Protein AF-Q9RC14-F1 (afdb_monomer_lite)

Structure (mmCIF, N/CA/C/O backbone):
data_AF-Q9RC14-F1
#
_entry.id   AF-Q9RC14-F1
#
loop_
_atom_site.group_PDB
_atom_site.id
_atom_site.type_symbol
_atom_site.label_atom_id
_atom_site.label_alt_id
_atom_site.label_comp_id
_atom_site.label_asym_id
_atom_site.label_entity_id
_atom_site.label_seq_id
_atom_site.pdbx_PDB_ins_code
_atom_site.Cartn_x
_atom_site.Cartn_y
_atom_site.Cartn_z
_atom_site.occupancy
_atom_site.B_iso_or_equiv
_atom_site.auth_seq_id
_atom_site.auth_comp_id
_atom_site.auth_asym_id
_atom_site.auth_atom_id
_atom_site.pdbx_PDB_model_num
ATOM 1 N N . MET A 1 1 ? 14.767 23.593 3.167 1.00 26.36 1 MET A N 1
ATOM 2 C CA . MET A 1 1 ? 13.773 22.529 2.909 1.00 26.36 1 MET A CA 1
ATOM 3 C C . MET A 1 1 ? 13.815 21.607 4.117 1.00 26.36 1 MET A C 1
ATOM 5 O O . MET A 1 1 ? 14.887 21.089 4.397 1.00 26.36 1 MET A O 1
ATOM 9 N N . ALA A 1 2 ? 12.746 21.530 4.911 1.00 20.72 2 ALA A N 1
ATOM 10 C CA . ALA A 1 2 ? 12.729 20.702 6.120 1.00 20.72 2 ALA A CA 1
ATOM 11 C C . ALA A 1 2 ? 12.434 19.242 5.740 1.00 20.72 2 ALA A C 1
ATOM 13 O O . ALA A 1 2 ? 11.637 19.006 4.836 1.00 20.72 2 ALA A O 1
ATOM 14 N N . PHE A 1 3 ? 13.079 18.287 6.404 1.00 26.42 3 PHE A N 1
ATOM 15 C CA . PHE A 1 3 ? 12.861 16.849 6.240 1.00 26.42 3 PHE A CA 1
ATOM 16 C C . PHE A 1 3 ? 12.445 16.286 7.599 1.00 26.42 3 PHE A C 1
ATOM 18 O O . PHE A 1 3 ? 13.042 16.657 8.608 1.00 26.42 3 PHE A O 1
ATOM 25 N N . TYR A 1 4 ? 11.433 15.417 7.636 1.00 26.09 4 TYR A N 1
ATOM 26 C CA . TYR A 1 4 ? 11.035 14.732 8.867 1.00 26.09 4 TYR A CA 1
ATOM 27 C C . TYR A 1 4 ? 11.586 13.309 8.903 1.00 26.09 4 TYR A C 1
ATOM 29 O O . TYR A 1 4 ? 11.581 12.602 7.897 1.00 26.09 4 TYR A O 1
ATOM 37 N N . THR A 1 5 ? 12.027 12.887 10.085 1.00 27.42 5 THR A N 1
ATOM 38 C CA . THR A 1 5 ? 12.463 11.527 10.399 1.00 27.42 5 THR A CA 1
ATOM 39 C C . THR A 1 5 ? 11.396 10.849 11.259 1.00 27.42 5 THR A C 1
ATOM 41 O O . THR A 1 5 ? 11.127 11.256 12.386 1.00 27.42 5 THR A O 1
ATOM 44 N N . ALA A 1 6 ? 10.758 9.799 10.739 1.00 25.95 6 ALA A N 1
ATOM 45 C CA . ALA A 1 6 ? 9.884 8.938 11.534 1.00 25.95 6 ALA A CA 1
ATOM 46 C C . ALA A 1 6 ? 10.684 7.718 12.015 1.00 25.95 6 ALA A C 1
ATOM 48 O O . ALA A 1 6 ? 11.084 6.873 11.217 1.00 25.95 6 ALA A O 1
ATOM 49 N N . ASN A 1 7 ? 10.930 7.627 13.324 1.00 27.67 7 ASN A N 1
ATOM 50 C CA . ASN A 1 7 ? 11.651 6.510 13.934 1.00 27.67 7 ASN A CA 1
ATOM 51 C C . ASN A 1 7 ? 10.687 5.402 14.379 1.00 27.67 7 ASN A C 1
ATOM 53 O O . ASN A 1 7 ? 10.088 5.470 15.452 1.00 27.67 7 ASN A O 1
ATOM 57 N N . LYS A 1 8 ? 10.592 4.340 13.576 1.00 29.25 8 LYS A N 1
ATOM 58 C CA . LYS A 1 8 ? 10.422 2.950 14.034 1.00 29.25 8 LYS A CA 1
ATOM 59 C C . LYS A 1 8 ? 10.636 2.020 12.840 1.00 29.25 8 LYS A C 1
ATOM 61 O O . LYS A 1 8 ? 10.027 2.250 11.811 1.00 29.25 8 LYS A O 1
ATOM 66 N N . SER A 1 9 ? 11.455 0.980 13.038 1.00 30.22 9 SER A N 1
ATOM 67 C CA . SER A 1 9 ? 11.835 -0.095 12.091 1.00 30.22 9 SER A CA 1
ATOM 68 C C . SER A 1 9 ? 13.006 0.138 11.121 1.00 30.22 9 SER A C 1
ATOM 70 O O . SER A 1 9 ? 13.108 -0.586 10.137 1.00 30.22 9 SER A O 1
ATOM 72 N N . GLY A 1 10 ? 13.932 1.059 11.412 1.00 30.05 10 GLY A N 1
ATOM 73 C CA . GLY A 1 10 ? 15.245 1.077 10.740 1.00 30.05 10 GLY A CA 1
ATOM 74 C C . GLY A 1 10 ? 15.221 1.414 9.245 1.00 30.05 10 GLY A C 1
ATOM 75 O O . GLY A 1 10 ? 16.136 1.022 8.532 1.00 30.05 10 GLY A O 1
ATOM 76 N N . VAL A 1 11 ? 14.185 2.116 8.781 1.00 28.83 11 VAL A N 1
ATOM 77 C CA . VAL A 1 11 ? 14.115 2.801 7.482 1.00 28.83 11 VAL A CA 1
ATOM 78 C C . VAL A 1 11 ? 13.431 4.141 7.755 1.00 28.83 11 VAL A C 1
ATOM 80 O O . VAL A 1 11 ? 12.312 4.138 8.270 1.00 28.83 11 VAL A O 1
ATOM 83 N N . GLN A 1 12 ? 14.082 5.276 7.469 1.00 35.31 12 GLN A N 1
ATOM 84 C CA . GLN A 1 12 ? 13.431 6.592 7.540 1.00 35.31 12 GLN A CA 1
ATOM 85 C C . GLN A 1 12 ? 12.983 7.020 6.128 1.00 35.31 12 GLN A C 1
ATOM 87 O O . GLN A 1 12 ? 13.518 6.623 5.090 1.00 35.31 12 GLN A O 1
ATOM 92 N N . TYR A 1 13 ? 11.920 7.811 6.076 1.00 35.44 13 TYR A N 1
ATOM 93 C CA . TYR A 1 13 ? 11.353 8.322 4.834 1.00 35.44 13 TYR A CA 1
ATOM 94 C C . TYR A 1 13 ? 11.538 9.839 4.835 1.00 35.44 13 TYR A C 1
ATOM 96 O O . TYR A 1 13 ? 10.838 10.524 5.574 1.00 35.44 13 TYR A O 1
ATOM 104 N N . ALA A 1 14 ? 12.459 10.376 4.029 1.00 32.84 14 ALA A N 1
ATOM 105 C CA . ALA A 1 14 ? 12.644 11.821 3.887 1.00 32.84 14 ALA A CA 1
ATOM 106 C C . ALA A 1 14 ? 11.858 12.322 2.663 1.00 32.84 14 ALA A C 1
ATOM 108 O O . ALA A 1 14 ? 12.370 12.494 1.559 1.00 32.84 14 ALA A O 1
ATOM 109 N N . ILE A 1 15 ? 10.559 12.530 2.859 1.00 37.12 15 ILE A N 1
ATOM 110 C CA . ILE A 1 15 ? 9.648 13.000 1.809 1.00 37.12 15 ILE A CA 1
ATOM 111 C C . ILE A 1 15 ? 9.626 14.540 1.840 1.00 37.12 15 ILE A C 1
ATOM 113 O O . ILE A 1 15 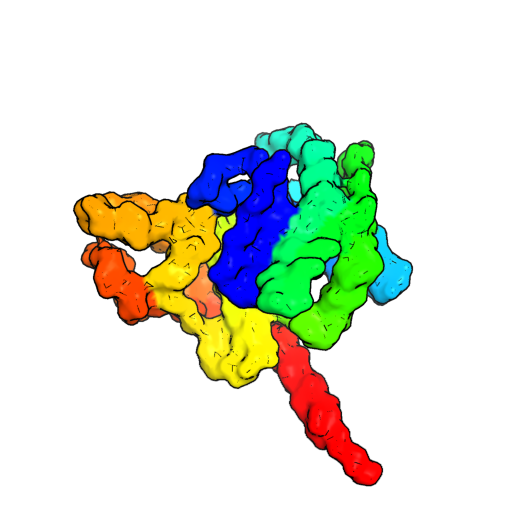? 9.511 15.108 2.928 1.00 37.12 15 ILE A O 1
ATOM 117 N N . PRO A 1 16 ? 9.748 15.240 0.694 1.00 31.23 16 PRO A N 1
ATOM 118 C CA . PRO A 1 16 ? 9.716 16.701 0.657 1.00 31.23 16 PRO A CA 1
ATOM 119 C C . PRO A 1 16 ? 8.411 17.260 1.250 1.00 31.23 16 PRO A C 1
ATOM 121 O O . PRO A 1 16 ? 7.313 16.838 0.886 1.00 31.23 16 PRO A O 1
ATOM 124 N N . VAL A 1 17 ? 8.566 18.209 2.179 1.00 29.48 17 VAL A N 1
ATOM 125 C CA . VAL A 1 17 ? 7.501 18.833 2.977 1.00 29.48 17 VAL A CA 1
ATOM 126 C C . VAL A 1 17 ? 6.695 19.820 2.130 1.00 29.48 17 VAL A C 1
ATOM 128 O O . VAL A 1 17 ? 7.081 20.971 1.959 1.00 29.48 17 VAL A O 1
ATOM 131 N N . GLU A 1 18 ? 5.543 19.366 1.648 1.00 29.42 18 GLU A N 1
ATOM 132 C CA . GLU A 1 18 ? 4.361 20.210 1.424 1.00 29.42 18 GLU A CA 1
ATOM 133 C C . GLU A 1 18 ? 3.172 19.608 2.190 1.00 29.42 18 GLU A C 1
ATOM 135 O O . GLU A 1 18 ? 2.153 19.225 1.625 1.00 29.42 18 GLU A O 1
ATOM 140 N N . ALA A 1 19 ? 3.331 19.436 3.500 1.00 31.86 19 ALA A N 1
ATOM 141 C CA . ALA A 1 19 ? 2.247 19.153 4.436 1.00 31.86 19 ALA A CA 1
ATOM 142 C C . ALA A 1 19 ? 2.743 19.483 5.848 1.00 31.86 19 ALA A C 1
ATOM 144 O O . ALA A 1 19 ? 3.923 19.312 6.140 1.00 31.86 19 ALA A O 1
ATOM 145 N N . GLU A 1 20 ? 1.852 20.009 6.680 1.00 25.25 20 GLU A N 1
ATOM 146 C CA . GLU A 1 20 ? 2.099 20.504 8.037 1.00 25.25 20 GLU A CA 1
ATOM 147 C C . GLU A 1 20 ? 3.062 19.636 8.885 1.00 25.25 20 GLU A C 1
ATOM 149 O O . GLU A 1 20 ? 3.039 18.407 8.771 1.00 25.25 20 GLU A O 1
ATOM 154 N N . PRO A 1 21 ? 3.847 20.255 9.796 1.00 26.14 21 PRO A N 1
ATOM 155 C CA . PRO A 1 21 ? 4.915 19.604 10.563 1.00 26.14 21 PRO A CA 1
ATOM 156 C C . PRO A 1 21 ? 4.519 18.354 11.370 1.00 26.14 21 PRO A C 1
ATOM 158 O O . PRO A 1 21 ? 5.404 17.598 11.749 1.00 26.14 21 PRO A O 1
ATOM 161 N N . ASP A 1 22 ? 3.227 18.100 11.596 1.00 26.70 22 ASP A N 1
ATOM 162 C CA . ASP A 1 22 ? 2.746 16.993 12.435 1.00 26.70 22 ASP A CA 1
ATOM 163 C C . ASP A 1 22 ? 1.953 15.919 11.671 1.00 26.70 22 ASP A C 1
ATOM 165 O O . ASP A 1 22 ? 1.379 15.011 12.279 1.00 26.70 22 ASP A O 1
ATOM 169 N N . LYS A 1 23 ? 1.890 15.986 10.333 1.00 31.58 23 LYS A N 1
ATOM 170 C CA . LYS A 1 23 ? 1.200 14.977 9.515 1.00 31.58 23 LYS A CA 1
ATOM 171 C C . LYS A 1 23 ? 1.964 14.704 8.226 1.00 31.58 23 LYS A C 1
ATOM 173 O O . LYS A 1 23 ? 1.771 15.380 7.219 1.00 31.58 23 LYS A O 1
ATOM 178 N N . MET A 1 24 ? 2.761 13.634 8.223 1.00 34.12 24 MET A N 1
ATOM 179 C CA . MET A 1 24 ? 3.202 12.980 6.986 1.00 34.12 24 MET A CA 1
ATOM 180 C C . MET A 1 24 ? 1.975 12.445 6.232 1.00 34.12 24 MET A C 1
ATOM 182 O O . MET A 1 24 ? 1.618 11.274 6.341 1.00 34.12 24 MET A O 1
ATOM 186 N N . VAL A 1 25 ? 1.310 13.288 5.446 1.00 37.34 25 VAL A N 1
ATOM 187 C CA . VAL A 1 25 ? 0.364 12.822 4.435 1.00 37.34 25 VAL A CA 1
ATOM 188 C C . VAL A 1 25 ? 1.190 12.481 3.204 1.00 37.34 25 VAL A C 1
ATOM 190 O O . VAL A 1 25 ? 1.436 13.326 2.347 1.00 37.34 25 VAL A O 1
ATOM 193 N N . ILE A 1 26 ? 1.641 11.228 3.104 1.00 51.00 26 ILE A N 1
ATOM 194 C CA . ILE A 1 26 ? 2.050 10.702 1.801 1.00 51.00 26 ILE A CA 1
ATOM 195 C C . ILE A 1 26 ? 0.840 10.897 0.884 1.00 51.00 26 ILE A C 1
ATOM 197 O O . ILE A 1 26 ? -0.277 10.502 1.226 1.00 51.00 26 ILE A O 1
ATOM 201 N N . ASN A 1 27 ? 1.020 11.561 -0.257 1.00 71.00 27 ASN A N 1
ATOM 202 C CA . ASN A 1 27 ? -0.048 11.623 -1.243 1.00 71.00 27 ASN A CA 1
ATOM 2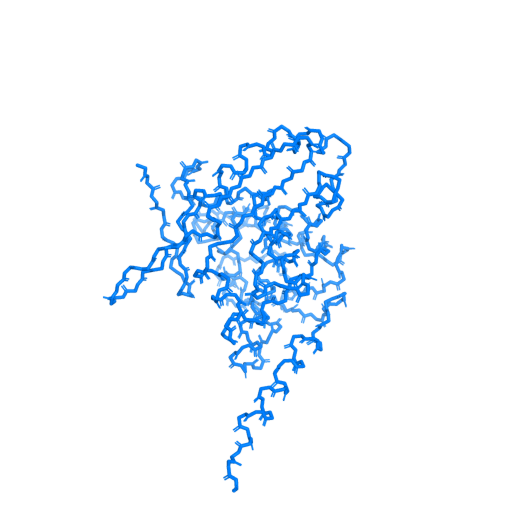03 C C . ASN A 1 27 ? -0.379 10.174 -1.634 1.00 71.00 27 ASN A C 1
ATOM 205 O O . ASN A 1 27 ? 0.484 9.455 -2.134 1.00 71.00 27 ASN A O 1
ATOM 209 N N . GLU A 1 28 ? -1.611 9.730 -1.388 1.00 78.62 28 GLU A N 1
ATOM 210 C CA . GLU A 1 28 ? -2.053 8.361 -1.683 1.00 78.62 28 GLU A CA 1
ATOM 211 C C . GLU A 1 28 ? -1.711 7.967 -3.129 1.00 78.62 28 GLU A C 1
ATOM 213 O O . GLU A 1 28 ? -1.229 6.866 -3.385 1.00 78.62 28 GLU A O 1
ATOM 218 N N . THR A 1 29 ? -1.857 8.908 -4.069 1.00 82.62 29 THR A N 1
ATOM 219 C CA . THR A 1 29 ? -1.511 8.701 -5.481 1.00 82.62 29 THR A CA 1
ATOM 220 C C . THR A 1 29 ? -0.012 8.474 -5.669 1.00 82.62 29 THR A C 1
ATOM 222 O O . THR A 1 29 ? 0.374 7.606 -6.446 1.00 82.62 29 THR A O 1
ATOM 225 N N . PHE A 1 30 ? 0.838 9.207 -4.943 1.00 84.56 30 PHE A N 1
ATOM 226 C CA . PHE A 1 30 ? 2.284 8.983 -4.967 1.00 84.56 30 PHE A CA 1
ATOM 227 C C . PHE A 1 30 ? 2.630 7.576 -4.496 1.00 84.56 30 PHE A C 1
ATOM 229 O O . PHE A 1 30 ? 3.301 6.843 -5.219 1.00 84.56 30 PHE A O 1
ATOM 236 N N . SER A 1 31 ? 2.109 7.181 -3.331 1.00 82.62 31 SER A N 1
ATOM 237 C CA . SER A 1 31 ? 2.364 5.855 -2.768 1.00 82.62 31 SER A CA 1
ATOM 238 C C . SER A 1 31 ? 1.907 4.755 -3.724 1.00 82.62 31 SER A C 1
ATOM 240 O O . SER A 1 31 ? 2.668 3.838 -4.018 1.00 82.62 31 SER A O 1
ATOM 242 N N . LYS A 1 32 ? 0.692 4.858 -4.268 1.00 86.81 32 LYS A N 1
ATOM 243 C CA . LYS A 1 32 ? 0.138 3.849 -5.177 1.00 86.81 32 LYS A CA 1
ATOM 244 C C . LYS A 1 32 ? 0.934 3.711 -6.467 1.00 86.81 32 LYS A C 1
ATOM 246 O O . LYS A 1 32 ? 1.224 2.596 -6.891 1.00 86.81 32 LYS A O 1
ATOM 251 N N . VAL A 1 33 ? 1.311 4.830 -7.087 1.00 88.69 33 VAL A N 1
ATOM 252 C CA . VAL A 1 33 ? 2.118 4.807 -8.314 1.00 88.69 33 VAL A CA 1
ATOM 253 C C . VAL A 1 33 ? 3.518 4.263 -8.030 1.00 88.69 33 VAL A C 1
ATOM 255 O O . VAL A 1 33 ? 4.027 3.487 -8.831 1.00 88.69 33 VAL A O 1
ATOM 258 N N . GLN A 1 34 ? 4.117 4.591 -6.881 1.00 87.62 34 GLN A N 1
ATOM 259 C CA . GLN A 1 34 ? 5.393 4.013 -6.458 1.00 87.62 34 GLN A CA 1
ATOM 260 C C . GLN A 1 34 ? 5.313 2.483 -6.325 1.00 87.62 34 GLN A C 1
ATOM 262 O O . GLN A 1 34 ? 6.144 1.785 -6.903 1.00 87.62 34 GLN A O 1
ATOM 267 N N . HIS A 1 35 ? 4.305 1.955 -5.622 1.00 85.88 35 HIS A N 1
ATOM 268 C CA . HIS A 1 35 ? 4.112 0.506 -5.481 1.00 85.88 35 HIS A CA 1
ATOM 269 C C . HIS A 1 35 ? 3.865 -0.168 -6.833 1.00 85.88 35 HIS A C 1
ATOM 271 O O . HIS A 1 35 ? 4.451 -1.211 -7.115 1.00 85.88 35 HIS A O 1
ATOM 277 N N . LEU A 1 36 ? 3.054 0.448 -7.700 1.00 88.75 36 LEU A N 1
ATOM 278 C CA . LEU A 1 36 ? 2.805 -0.065 -9.045 1.00 88.75 36 LEU A CA 1
ATOM 279 C C . LEU A 1 36 ? 4.091 -0.129 -9.878 1.00 88.75 36 LEU A C 1
ATOM 281 O O . LEU A 1 36 ? 4.323 -1.128 -10.553 1.00 88.75 36 LEU A O 1
ATOM 285 N N . LEU A 1 37 ? 4.940 0.901 -9.819 1.00 90.06 37 LEU A N 1
ATOM 286 C CA . LEU A 1 37 ? 6.230 0.922 -10.514 1.00 90.06 37 LEU A CA 1
ATOM 287 C C . LEU A 1 37 ? 7.140 -0.218 -10.037 1.00 90.06 37 LEU A C 1
ATOM 289 O O . LEU A 1 37 ? 7.666 -0.957 -10.866 1.00 90.06 37 LEU A O 1
ATOM 293 N N . ILE A 1 38 ? 7.281 -0.398 -8.721 1.00 84.56 38 ILE A N 1
ATOM 294 C CA . ILE A 1 38 ? 8.105 -1.468 -8.137 1.00 84.56 38 ILE A CA 1
ATOM 295 C C . ILE A 1 38 ? 7.566 -2.850 -8.534 1.00 84.56 38 ILE A C 1
ATOM 297 O O . ILE A 1 38 ? 8.324 -3.698 -9.000 1.00 84.56 38 ILE A O 1
ATOM 301 N N . ALA A 1 39 ? 6.255 -3.071 -8.416 1.00 82.88 39 ALA A N 1
ATOM 302 C CA . ALA A 1 39 ? 5.626 -4.330 -8.813 1.00 82.88 39 ALA A CA 1
ATOM 303 C C . ALA A 1 39 ? 5.818 -4.621 -10.311 1.00 82.88 39 ALA A C 1
ATOM 305 O O . ALA A 1 39 ? 6.135 -5.745 -10.702 1.00 82.88 39 ALA A O 1
ATOM 306 N N . SER A 1 40 ? 5.698 -3.589 -11.150 1.00 84.69 40 SER A N 1
ATOM 307 C CA . SER A 1 40 ? 5.908 -3.706 -12.595 1.00 84.69 40 SER A CA 1
ATOM 308 C C . SER A 1 40 ? 7.351 -4.067 -12.923 1.00 84.69 40 SER A C 1
ATOM 310 O O . SER A 1 40 ? 7.581 -4.895 -13.798 1.00 84.69 40 SER A O 1
ATOM 312 N N . TRP A 1 41 ? 8.324 -3.521 -12.194 1.00 86.56 41 TRP A N 1
ATOM 313 C CA . TRP A 1 41 ? 9.723 -3.917 -12.334 1.00 86.56 41 TRP A CA 1
ATOM 314 C C . TRP A 1 41 ? 9.963 -5.378 -11.946 1.00 86.56 41 TRP A C 1
ATOM 316 O O . TRP A 1 41 ? 10.592 -6.116 -12.700 1.00 86.56 41 TRP A O 1
ATOM 326 N N . TYR A 1 42 ? 9.408 -5.838 -10.819 1.00 80.75 42 TYR A N 1
ATOM 327 C CA . TYR A 1 42 ? 9.528 -7.243 -10.412 1.00 80.75 42 TYR A CA 1
ATOM 328 C C . TYR A 1 42 ? 8.960 -8.216 -11.452 1.00 80.75 42 TYR A C 1
ATOM 330 O O . TYR A 1 42 ? 9.486 -9.321 -11.595 1.00 80.75 42 TYR A O 1
ATOM 338 N N . SER A 1 43 ? 7.926 -7.805 -12.193 1.00 81.06 43 SER A N 1
ATOM 339 C CA . SER A 1 43 ? 7.317 -8.619 -13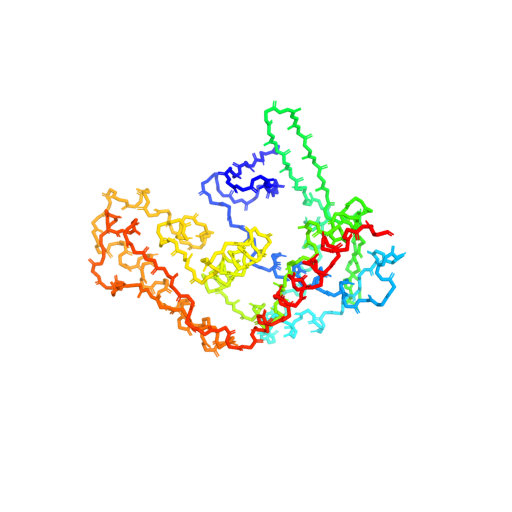.251 1.00 81.06 43 SER A CA 1
ATOM 340 C C . SER A 1 43 ? 8.170 -8.751 -14.520 1.00 81.06 43 SER A C 1
ATOM 342 O O . SER A 1 43 ? 7.898 -9.625 -15.341 1.00 81.06 43 SER A O 1
ATOM 344 N N . GLN A 1 44 ? 9.212 -7.928 -14.687 1.00 81.88 44 GLN A N 1
ATOM 345 C CA . GLN A 1 44 ? 10.089 -8.000 -15.855 1.00 81.88 44 GLN A CA 1
ATOM 346 C C . GLN A 1 44 ? 11.022 -9.224 -15.766 1.00 81.88 44 GLN A C 1
ATOM 348 O O . GLN A 1 44 ? 11.608 -9.476 -14.703 1.00 81.88 44 GLN A O 1
ATOM 353 N N . PRO A 1 45 ? 11.195 -9.987 -16.862 1.00 83.69 45 PRO A N 1
ATOM 354 C CA . PRO A 1 45 ? 12.065 -11.165 -16.882 1.00 83.69 45 PRO A CA 1
ATOM 355 C C . PRO A 1 45 ? 13.554 -10.800 -16.778 1.00 83.69 45 PRO A C 1
ATOM 357 O O . PRO A 1 45 ? 14.333 -11.543 -16.191 1.00 83.69 45 PRO A O 1
ATOM 360 N N . ASP A 1 46 ? 13.936 -9.636 -17.298 1.00 87.12 46 ASP A N 1
ATOM 361 C CA . ASP A 1 46 ? 15.299 -9.108 -17.397 1.00 87.12 46 ASP A CA 1
ATOM 362 C C . ASP A 1 46 ? 15.625 -8.067 -16.309 1.00 87.12 46 ASP A C 1
ATOM 364 O O . ASP A 1 46 ? 16.609 -7.334 -16.419 1.00 87.12 46 ASP A O 1
ATOM 368 N N . ARG A 1 47 ? 14.828 -8.000 -15.232 1.00 82.56 47 ARG A N 1
ATOM 369 C CA . ARG A 1 47 ? 14.920 -6.966 -14.177 1.00 82.56 47 ARG A CA 1
ATOM 370 C C . ARG A 1 47 ? 16.300 -6.817 -13.523 1.00 82.56 47 ARG A C 1
ATOM 372 O O . ARG A 1 47 ? 16.618 -5.754 -13.004 1.00 82.56 47 ARG A O 1
ATOM 379 N N . THR A 1 48 ? 17.127 -7.864 -13.539 1.00 83.12 48 THR A N 1
ATOM 380 C CA . THR A 1 48 ? 18.498 -7.837 -12.996 1.00 83.12 48 THR A CA 1
ATOM 381 C C . THR A 1 48 ? 19.456 -6.998 -13.841 1.00 83.12 48 THR A C 1
ATOM 383 O O . THR A 1 48 ? 20.452 -6.514 -13.321 1.00 83.12 48 THR A O 1
ATOM 386 N N . SER A 1 49 ? 19.155 -6.819 -15.127 1.00 85.81 49 SER A N 1
ATOM 387 C CA . SER A 1 49 ? 19.934 -6.022 -16.084 1.00 85.81 49 SER A CA 1
ATOM 388 C C . SER A 1 49 ? 19.169 -4.809 -16.622 1.00 85.81 49 SER A C 1
ATOM 390 O O . SER A 1 49 ? 19.761 -3.941 -17.258 1.00 85.81 49 SER A O 1
ATOM 392 N N . ASN A 1 50 ? 17.860 -4.735 -16.377 1.00 88.19 50 ASN A N 1
ATOM 393 C CA . ASN A 1 50 ? 16.987 -3.674 -16.854 1.00 88.19 50 ASN A CA 1
ATOM 394 C C . ASN A 1 50 ? 16.311 -2.953 -15.682 1.00 88.19 50 ASN A C 1
ATOM 396 O O . ASN A 1 50 ? 15.417 -3.475 -15.020 1.00 88.19 50 ASN A O 1
ATOM 400 N N . PHE A 1 51 ? 16.739 -1.717 -15.432 1.00 92.19 51 PHE A N 1
ATOM 401 C CA . PHE A 1 51 ? 16.199 -0.867 -14.364 1.00 92.19 51 PHE A CA 1
ATOM 402 C C . PHE A 1 51 ? 15.114 0.091 -14.860 1.00 92.19 51 PHE A C 1
ATOM 404 O O . PHE A 1 51 ? 14.620 0.923 -14.095 1.00 92.19 51 PHE A O 1
ATOM 411 N N . ARG A 1 52 ? 14.749 0.010 -16.145 1.00 95.00 52 ARG A N 1
ATOM 412 C CA . ARG A 1 52 ? 13.738 0.864 -16.760 1.00 95.00 52 ARG A CA 1
ATOM 413 C C . ARG A 1 52 ? 12.353 0.257 -16.572 1.00 95.00 52 ARG A C 1
ATOM 415 O O . ARG A 1 52 ? 12.074 -0.874 -16.950 1.00 95.00 52 ARG A O 1
ATOM 422 N N . ILE A 1 53 ? 11.434 1.077 -16.095 1.00 94.06 53 ILE A N 1
ATOM 423 C CA . ILE A 1 53 ? 10.024 0.743 -15.930 1.00 94.06 53 ILE A CA 1
ATOM 424 C C . ILE A 1 53 ? 9.232 1.660 -16.845 1.00 94.06 53 ILE A C 1
ATOM 426 O O . ILE A 1 53 ? 9.468 2.868 -16.867 1.00 94.06 53 ILE A O 1
ATOM 430 N N . GLN A 1 54 ? 8.289 1.104 -17.598 1.00 95.50 54 GLN A N 1
ATOM 431 C CA . GLN A 1 54 ? 7.403 1.889 -18.443 1.00 95.50 54 GLN A CA 1
ATOM 432 C C . GLN A 1 54 ? 5.958 1.484 -18.189 1.00 95.50 54 GLN A C 1
ATOM 434 O O . GLN A 1 54 ? 5.620 0.315 -18.321 1.00 95.50 54 GLN A O 1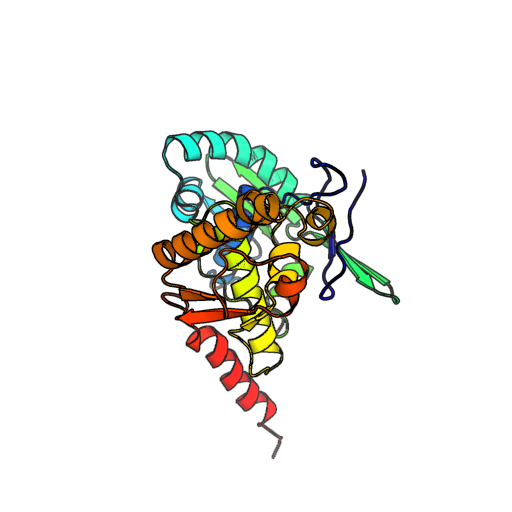
ATOM 439 N N . LEU A 1 55 ? 5.120 2.467 -17.870 1.00 95.44 55 LEU A N 1
ATOM 440 C CA . LEU A 1 55 ? 3.688 2.295 -17.669 1.00 95.44 55 LEU A CA 1
ATOM 441 C C . LEU A 1 55 ? 2.918 3.299 -18.513 1.00 95.44 55 LEU A C 1
ATOM 443 O O . LEU A 1 55 ? 3.221 4.492 -18.551 1.00 95.44 55 LEU A O 1
ATOM 447 N N . THR A 1 56 ? 1.891 2.830 -19.196 1.00 95.00 56 THR A N 1
ATOM 448 C CA . THR A 1 56 ? 0.915 3.679 -19.863 1.00 95.00 56 THR A CA 1
ATOM 449 C C . THR A 1 56 ? -0.038 4.290 -18.842 1.00 95.00 56 THR A C 1
ATOM 451 O O . THR A 1 56 ? -0.324 3.739 -17.782 1.00 95.00 56 THR A O 1
ATOM 454 N N . PHE A 1 57 ? -0.595 5.444 -19.188 1.00 92.31 57 PHE A N 1
ATOM 455 C CA . PHE A 1 57 ? -1.630 6.098 -18.400 1.00 92.31 57 PHE A CA 1
ATOM 456 C C . PHE A 1 57 ? -2.832 5.176 -18.152 1.00 92.31 57 PHE A C 1
ATOM 458 O O . PHE A 1 57 ? -3.405 5.208 -17.067 1.00 92.31 57 PHE A O 1
ATOM 465 N N . LYS A 1 58 ? -3.177 4.346 -19.147 1.00 92.50 58 LYS A N 1
ATOM 466 C CA . LYS A 1 58 ? -4.249 3.355 -19.051 1.00 92.50 58 LYS A CA 1
ATOM 467 C C . LYS A 1 58 ? -3.950 2.349 -17.938 1.00 92.50 58 LYS A C 1
ATOM 469 O O . LYS A 1 58 ? -4.738 2.274 -17.001 1.00 92.50 58 LYS A O 1
ATOM 474 N N . GLU A 1 59 ? -2.787 1.697 -17.984 1.00 93.25 59 GLU A N 1
ATOM 475 C CA . GLU A 1 59 ? -2.351 0.724 -16.968 1.00 93.25 59 GLU A CA 1
ATOM 476 C C . GLU A 1 59 ? -2.355 1.329 -15.560 1.00 93.25 59 GLU A C 1
ATOM 478 O O . GLU A 1 59 ? -2.869 0.718 -14.628 1.00 93.25 59 GLU A O 1
ATOM 483 N N . ILE A 1 60 ? -1.863 2.565 -15.409 1.00 92.31 60 ILE A N 1
ATOM 484 C CA . ILE A 1 60 ? -1.888 3.265 -14.118 1.00 92.31 60 ILE A CA 1
ATOM 485 C C . ILE A 1 60 ? -3.340 3.478 -13.663 1.00 92.31 60 ILE A C 1
ATOM 487 O O . ILE A 1 60 ? -3.705 3.112 -12.551 1.00 92.31 60 ILE A O 1
ATOM 491 N N . SER A 1 61 ? -4.193 4.058 -14.511 1.00 90.88 61 SER A N 1
ATOM 492 C CA . SER A 1 61 ? -5.577 4.368 -14.131 1.00 90.88 61 SER A CA 1
ATOM 493 C C . SER A 1 61 ? -6.408 3.125 -13.789 1.00 90.88 61 SER A C 1
ATOM 495 O O . SER A 1 61 ? -7.207 3.169 -12.852 1.00 90.88 61 SER A O 1
ATOM 497 N N . GLU A 1 62 ? -6.187 2.020 -14.504 1.00 91.25 62 GLU A N 1
ATOM 498 C CA . GLU A 1 62 ? -6.870 0.744 -14.290 1.00 91.25 62 GLU A CA 1
ATOM 499 C C . GLU A 1 62 ? -6.399 0.070 -13.000 1.00 91.25 62 GLU A C 1
ATOM 501 O O . GLU A 1 62 ? -7.232 -0.349 -12.193 1.00 91.25 62 GLU A O 1
ATOM 506 N N . ALA A 1 63 ? -5.084 0.038 -12.751 1.00 89.50 63 ALA A N 1
ATOM 507 C CA . ALA A 1 63 ? -4.522 -0.516 -11.520 1.00 89.50 63 ALA A CA 1
ATOM 508 C C . ALA A 1 63 ? -5.028 0.225 -10.272 1.00 89.50 63 ALA A C 1
ATOM 510 O O . ALA A 1 63 ? -5.358 -0.397 -9.265 1.00 89.50 63 ALA A O 1
ATOM 511 N N . LEU A 1 64 ? -5.149 1.553 -10.354 1.00 89.06 64 LEU A N 1
ATOM 512 C CA . LEU A 1 64 ? -5.639 2.389 -9.257 1.00 89.06 64 LEU A CA 1
ATOM 513 C C . LEU A 1 64 ? -7.173 2.344 -9.097 1.00 89.06 64 LEU A C 1
ATOM 515 O O . LEU A 1 64 ? -7.701 2.894 -8.129 1.00 89.06 64 LEU A O 1
ATOM 519 N N . GLY A 1 65 ? -7.906 1.720 -10.029 1.00 87.19 65 GLY A N 1
ATOM 520 C CA . GLY A 1 65 ? -9.371 1.653 -10.003 1.00 87.19 65 GLY A CA 1
ATOM 521 C C . GLY A 1 65 ? -10.045 3.023 -10.130 1.00 87.19 65 GLY A C 1
ATOM 522 O O . GLY A 1 65 ? -11.085 3.269 -9.517 1.00 87.19 65 GLY A O 1
ATOM 523 N N . TYR A 1 66 ? -9.428 3.953 -10.863 1.00 85.06 66 TYR A N 1
ATOM 524 C CA . TYR A 1 66 ? -9.922 5.325 -10.979 1.00 85.06 66 TYR A CA 1
ATOM 525 C C . TYR A 1 66 ? -11.069 5.427 -11.986 1.00 85.06 66 TYR A C 1
ATOM 527 O O . TYR A 1 66 ? -10.991 4.923 -13.104 1.00 85.06 66 TYR A O 1
ATOM 535 N N . SER A 1 67 ? -12.127 6.150 -11.611 1.00 81.38 67 SER A N 1
ATOM 536 C CA . SER A 1 67 ? -13.194 6.517 -12.546 1.00 81.38 67 SER A CA 1
ATOM 537 C C . SER A 1 67 ? -12.681 7.478 -13.630 1.00 81.38 67 SER A C 1
ATOM 539 O O . SER A 1 67 ? -11.612 8.081 -13.503 1.00 81.38 67 SER A O 1
ATOM 541 N N . ARG A 1 68 ? -13.464 7.705 -14.693 1.00 78.88 68 ARG A N 1
ATOM 542 C CA . ARG A 1 68 ? -13.087 8.617 -15.794 1.00 78.88 68 ARG A CA 1
ATOM 543 C C . ARG A 1 68 ? -12.745 10.040 -15.318 1.00 78.88 68 ARG A C 1
ATOM 545 O O . ARG A 1 68 ? -11.807 10.658 -15.832 1.00 78.88 68 ARG A O 1
ATOM 552 N N . SER A 1 69 ? -13.477 10.560 -14.331 1.00 76.94 69 SER A N 1
ATOM 553 C CA . SER A 1 69 ? -13.207 11.882 -13.749 1.00 76.94 69 SER A CA 1
ATOM 554 C C . SER A 1 69 ? -11.898 11.891 -12.952 1.00 76.94 69 SER A C 1
ATOM 556 O O . SER A 1 69 ? -11.075 12.789 -13.135 1.00 76.94 69 SER A O 1
ATOM 558 N N . GLN A 1 70 ? -11.645 10.851 -12.152 1.00 80.88 70 GLN A N 1
ATOM 559 C CA . GLN A 1 70 ? -10.399 10.691 -11.393 1.00 80.88 70 GLN A CA 1
ATOM 560 C C . GLN A 1 70 ? -9.182 10.501 -12.308 1.00 80.88 70 GLN A C 1
ATOM 562 O O . GLN A 1 70 ? -8.134 11.103 -12.079 1.00 80.88 70 GLN A O 1
ATOM 567 N N . ALA A 1 71 ? -9.324 9.738 -13.392 1.00 78.25 71 ALA A N 1
ATOM 568 C CA . ALA A 1 71 ? -8.284 9.558 -14.399 1.00 78.25 71 ALA A CA 1
ATOM 569 C C . ALA A 1 71 ? -7.901 10.907 -15.042 1.00 78.25 71 ALA A C 1
ATOM 571 O O . ALA A 1 71 ? -6.722 11.233 -15.193 1.00 78.25 71 ALA A O 1
ATOM 572 N N . THR A 1 72 ? -8.884 11.755 -15.350 1.00 76.50 72 THR A N 1
ATOM 573 C CA . THR A 1 72 ? -8.624 13.091 -15.912 1.00 76.50 72 THR A CA 1
ATOM 574 C C . THR A 1 72 ? -7.794 13.962 -14.961 1.00 76.50 72 THR A C 1
ATOM 576 O O . THR A 1 72 ? -6.863 14.640 -15.404 1.00 76.50 72 THR A O 1
ATOM 579 N N . ALA A 1 73 ? -8.077 13.907 -13.655 1.00 78.50 73 ALA A N 1
ATOM 580 C CA . ALA A 1 73 ? -7.283 14.591 -12.635 1.00 78.50 73 ALA A CA 1
ATOM 581 C C . ALA A 1 73 ? -5.863 14.007 -12.518 1.00 78.50 73 ALA A C 1
ATOM 583 O O . ALA A 1 73 ? -4.884 14.757 -12.560 1.00 78.50 73 ALA A O 1
ATOM 584 N N . LEU A 1 74 ? -5.738 12.674 -12.480 1.00 81.56 74 LEU A N 1
ATOM 585 C CA . LEU A 1 74 ? -4.455 11.965 -12.447 1.00 81.56 74 LEU A CA 1
ATOM 586 C C . LEU A 1 74 ? -3.554 12.377 -13.617 1.00 81.56 74 LEU A C 1
ATOM 588 O O . LEU A 1 74 ? -2.369 12.637 -13.429 1.00 81.56 74 LEU A O 1
ATOM 592 N N . ARG A 1 75 ? -4.111 12.512 -14.826 1.00 79.25 75 ARG A N 1
ATOM 593 C CA . ARG A 1 75 ? -3.345 12.891 -16.022 1.00 79.25 75 ARG A CA 1
ATOM 594 C C . ARG A 1 75 ? -2.608 14.221 -15.859 1.00 79.25 75 ARG A C 1
ATOM 596 O O . ARG A 1 75 ? -1.487 14.346 -16.351 1.00 79.25 75 ARG A O 1
ATOM 603 N N . LYS A 1 76 ? -3.228 15.194 -15.182 1.00 76.25 76 LYS A N 1
ATOM 604 C CA . LYS A 1 76 ? -2.618 16.499 -14.877 1.00 76.25 76 LYS A CA 1
ATOM 605 C C . LYS A 1 76 ? -1.525 16.363 -13.814 1.00 76.25 76 LYS A C 1
ATOM 607 O O . LYS A 1 76 ? -0.483 16.997 -13.929 1.00 76.25 76 LYS A O 1
ATOM 612 N N . GLN A 1 77 ? -1.742 15.495 -12.828 1.00 81.75 77 GLN A N 1
ATOM 613 C CA . GLN A 1 77 ? -0.824 15.282 -11.709 1.00 81.75 77 GLN A CA 1
ATOM 614 C C . GLN A 1 77 ? 0.414 14.456 -12.075 1.00 81.75 77 GLN A C 1
ATOM 616 O O . GLN A 1 77 ? 1.459 14.661 -11.470 1.00 81.75 77 GLN A O 1
ATOM 621 N N . LEU A 1 78 ? 0.346 13.559 -13.066 1.00 83.88 78 LEU A N 1
ATOM 622 C CA . LEU A 1 78 ? 1.449 12.638 -13.382 1.00 83.88 78 LEU A CA 1
ATOM 623 C C . LEU A 1 78 ? 2.770 13.333 -13.735 1.00 83.88 78 LEU A C 1
ATOM 625 O O . LEU A 1 78 ? 3.833 12.806 -13.411 1.00 83.88 78 LEU A O 1
ATOM 629 N N . ARG A 1 79 ? 2.732 14.524 -14.348 1.00 80.50 79 ARG A N 1
ATOM 630 C CA . ARG A 1 79 ? 3.953 15.308 -14.610 1.00 80.50 79 ARG A CA 1
ATOM 631 C C . ARG A 1 79 ? 4.625 15.741 -13.310 1.00 80.50 79 ARG A C 1
ATOM 633 O O . ARG A 1 79 ? 5.803 15.462 -13.118 1.00 80.50 79 ARG A O 1
ATOM 640 N N . THR A 1 80 ? 3.863 16.359 -12.412 1.00 83.06 80 THR A N 1
ATOM 641 C CA . THR A 1 80 ? 4.343 16.757 -11.083 1.00 83.06 80 THR A CA 1
ATOM 642 C C . THR A 1 80 ? 4.804 15.539 -10.291 1.00 83.06 80 THR A C 1
ATOM 644 O O . THR A 1 80 ? 5.889 15.545 -9.721 1.00 83.06 80 THR A O 1
ATOM 647 N N . LEU A 1 81 ? 4.029 14.454 -10.343 1.00 83.88 81 LEU A N 1
ATOM 648 C CA . LEU A 1 81 ? 4.333 13.220 -9.636 1.00 83.88 81 LEU A CA 1
ATOM 649 C C . LEU A 1 81 ? 5.651 12.590 -10.094 1.00 83.88 81 LEU A C 1
ATOM 651 O O . LEU A 1 81 ? 6.398 12.090 -9.262 1.00 83.88 81 LEU A O 1
ATOM 655 N N . THR A 1 82 ? 5.961 12.650 -11.392 1.00 86.81 82 THR A N 1
ATOM 656 C CA . THR A 1 82 ? 7.242 12.168 -11.934 1.00 86.81 82 THR A CA 1
ATOM 657 C C . THR A 1 82 ? 8.413 12.889 -11.267 1.00 86.81 82 THR A C 1
ATOM 659 O O . THR A 1 82 ? 9.361 12.247 -10.824 1.00 86.81 82 THR A O 1
ATOM 662 N N . VAL A 1 83 ? 8.324 14.217 -11.132 1.00 84.50 83 VAL A N 1
ATOM 663 C CA . VAL A 1 83 ? 9.355 15.024 -10.462 1.00 84.50 83 VAL A CA 1
ATOM 664 C C . VAL A 1 83 ? 9.477 14.629 -8.991 1.00 84.50 83 VAL A C 1
ATOM 666 O O . VAL A 1 83 ? 10.590 14.421 -8.510 1.00 84.50 83 VAL A O 1
ATOM 669 N N . THR A 1 84 ? 8.354 14.475 -8.285 1.00 83.50 84 THR A N 1
ATOM 670 C CA . THR A 1 84 ? 8.349 14.060 -6.875 1.00 83.50 84 THR A CA 1
ATOM 671 C C . THR A 1 84 ? 8.949 12.665 -6.685 1.00 83.50 84 THR A C 1
ATOM 673 O O . THR A 1 84 ? 9.735 12.475 -5.766 1.00 83.50 84 THR A O 1
ATOM 676 N N . LEU A 1 85 ? 8.632 11.698 -7.554 1.00 85.25 85 LEU A N 1
ATOM 677 C CA . LEU A 1 85 ? 9.162 10.329 -7.488 1.00 85.25 85 LEU A CA 1
ATOM 678 C C . LEU A 1 85 ? 10.683 10.286 -7.675 1.00 85.25 85 LEU A C 1
ATOM 680 O O . LEU A 1 85 ? 11.355 9.561 -6.948 1.00 85.25 85 LEU A O 1
ATOM 684 N N . VAL A 1 86 ? 11.230 11.073 -8.606 1.00 85.69 86 VAL A N 1
ATOM 685 C CA . VAL A 1 86 ? 12.687 11.149 -8.836 1.00 85.69 86 VAL A CA 1
ATOM 686 C C . VAL A 1 86 ? 13.408 11.853 -7.686 1.00 85.69 86 VAL A C 1
ATOM 688 O O . VAL A 1 86 ? 14.510 11.464 -7.313 1.00 85.69 86 VAL A O 1
ATOM 691 N N . ARG A 1 87 ? 12.797 12.894 -7.112 1.00 81.44 87 ARG A N 1
ATOM 692 C CA . ARG A 1 87 ? 13.405 13.698 -6.039 1.00 81.44 87 ARG A CA 1
ATOM 693 C C . ARG A 1 87 ? 13.190 13.136 -4.635 1.00 81.44 87 ARG A C 1
ATOM 695 O O . ARG A 1 87 ? 13.719 13.702 -3.686 1.00 81.44 87 ARG A O 1
ATOM 702 N N . CYS A 1 88 ? 12.394 12.082 -4.481 1.00 78.94 88 CYS A N 1
ATOM 703 C CA . CYS A 1 88 ? 12.142 11.482 -3.179 1.00 78.94 88 CYS A CA 1
ATOM 704 C C . CYS A 1 88 ? 13.379 10.710 -2.710 1.00 78.94 88 CYS A C 1
A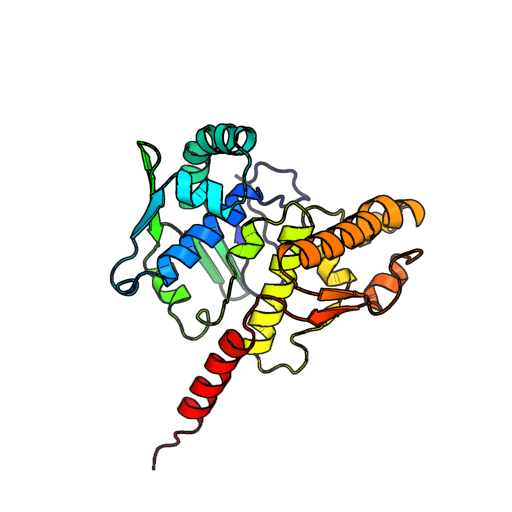TOM 706 O O . CYS A 1 88 ? 13.755 9.702 -3.317 1.00 78.94 88 CYS A O 1
ATOM 708 N N . THR A 1 89 ? 13.963 11.162 -1.603 1.00 74.19 89 THR A N 1
ATOM 709 C CA . THR A 1 89 ? 15.109 10.522 -0.960 1.00 74.19 89 THR A CA 1
ATOM 710 C C . THR A 1 89 ? 14.643 9.730 0.254 1.00 74.19 89 THR A C 1
ATOM 712 O O . THR A 1 89 ? 13.943 10.228 1.128 1.00 74.19 89 THR A O 1
ATOM 715 N N . PHE A 1 90 ? 15.029 8.468 0.331 1.00 68.44 90 PHE A N 1
ATOM 716 C CA . PHE A 1 90 ? 14.840 7.628 1.505 1.00 68.44 90 PHE A CA 1
ATOM 717 C C . PHE A 1 90 ? 16.105 7.754 2.335 1.00 68.44 90 PHE A C 1
ATOM 719 O O . PHE A 1 90 ? 17.191 7.455 1.849 1.00 68.44 90 PHE A O 1
ATOM 726 N N . VAL A 1 91 ? 15.974 8.259 3.554 1.00 66.25 91 VAL A N 1
ATOM 727 C CA . VAL A 1 91 ? 17.107 8.473 4.455 1.00 66.25 91 VAL A CA 1
ATOM 728 C C . VAL A 1 91 ? 17.008 7.428 5.545 1.00 66.25 91 VAL A C 1
ATOM 730 O O . VAL A 1 91 ? 15.940 7.198 6.070 1.00 66.25 91 VAL A O 1
ATOM 733 N N . ASN A 1 92 ? 18.082 6.762 5.908 1.00 59.53 92 ASN A N 1
ATOM 734 C CA . ASN A 1 92 ? 18.132 5.915 7.075 1.00 59.53 92 ASN A CA 1
ATOM 735 C C . ASN A 1 92 ? 19.233 6.438 7.978 1.00 59.53 92 ASN A C 1
ATOM 737 O O . ASN A 1 92 ? 20.367 6.590 7.542 1.00 59.53 92 ASN A O 1
ATOM 741 N N . SER A 1 93 ? 18.907 6.727 9.228 1.00 53.53 93 SER A N 1
ATOM 742 C CA . SER A 1 93 ? 19.881 7.199 10.200 1.00 53.53 93 SER A CA 1
ATOM 743 C C . SER A 1 93 ? 19.823 6.313 11.428 1.00 53.53 93 SER A C 1
ATOM 745 O O . SER A 1 93 ? 18.758 6.080 12.008 1.00 53.53 93 SER A O 1
ATOM 747 N N . ASN A 1 94 ? 20.991 5.816 11.809 1.00 66.75 94 ASN A N 1
ATOM 748 C CA . ASN A 1 94 ? 21.233 5.142 13.072 1.00 66.75 94 ASN A CA 1
ATOM 749 C C . ASN A 1 94 ? 22.377 5.863 13.809 1.00 66.75 94 ASN A C 1
ATOM 751 O O . ASN A 1 94 ? 22.811 6.940 13.405 1.00 66.75 94 ASN A O 1
ATOM 755 N N . LYS A 1 95 ? 22.836 5.294 14.928 1.00 72.25 95 LYS A N 1
ATOM 756 C CA . LYS A 1 95 ? 23.910 5.890 15.738 1.00 72.25 95 LYS A CA 1
ATOM 757 C C . LYS A 1 95 ? 25.256 5.948 15.001 1.00 72.25 95 LYS A C 1
ATOM 759 O O . LYS A 1 95 ? 26.095 6.759 15.374 1.00 72.25 95 LYS A O 1
ATOM 764 N N . ASP A 1 96 ? 25.426 5.122 13.971 1.00 74.31 96 ASP A N 1
ATOM 765 C CA . ASP A 1 96 ? 26.699 4.868 13.296 1.00 74.31 96 ASP A CA 1
ATOM 766 C C . ASP A 1 96 ? 26.803 5.582 11.937 1.00 74.31 96 ASP A C 1
ATOM 768 O O . ASP A 1 96 ? 27.876 5.626 11.339 1.00 74.31 96 ASP A O 1
ATOM 772 N N . GLY A 1 97 ? 25.709 6.168 11.435 1.00 61.22 97 GLY A N 1
ATOM 773 C CA . GLY A 1 97 ? 25.728 6.914 10.183 1.00 61.22 97 GLY A CA 1
ATOM 774 C C . GLY A 1 97 ? 24.361 7.315 9.635 1.00 61.22 97 GLY A C 1
ATOM 775 O O . GLY A 1 97 ? 23.299 7.006 10.186 1.00 61.22 97 GLY A O 1
ATOM 776 N N . ILE A 1 98 ? 24.419 8.033 8.513 1.00 72.62 98 ILE A N 1
ATOM 777 C CA . ILE A 1 98 ? 23.273 8.429 7.696 1.00 72.62 98 ILE A CA 1
ATOM 778 C C . ILE A 1 98 ? 23.480 7.837 6.301 1.00 72.62 98 ILE A C 1
ATOM 780 O O . ILE A 1 98 ? 24.459 8.145 5.629 1.00 72.62 98 ILE A O 1
ATOM 784 N N . ASP A 1 99 ? 22.542 7.008 5.869 1.00 68.69 99 ASP A N 1
ATOM 785 C CA . ASP A 1 99 ? 22.421 6.488 4.513 1.00 68.69 99 ASP A CA 1
ATOM 786 C C . ASP A 1 99 ? 21.274 7.217 3.810 1.00 68.69 99 ASP A C 1
ATOM 788 O O . ASP A 1 99 ? 20.212 7.407 4.392 1.00 68.69 99 ASP A O 1
ATOM 792 N N . ALA A 1 100 ? 21.461 7.666 2.574 1.00 74.25 100 ALA A N 1
ATOM 793 C CA . ALA A 1 100 ? 20.436 8.391 1.832 1.00 74.25 100 ALA A CA 1
ATOM 794 C C . ALA A 1 100 ? 20.414 7.910 0.386 1.00 74.25 100 ALA A C 1
ATOM 796 O O . ALA A 1 100 ? 21.432 7.929 -0.304 1.00 74.25 100 ALA A O 1
ATOM 797 N N . VAL A 1 101 ? 19.245 7.486 -0.087 1.00 73.31 101 VAL A N 1
ATOM 798 C CA . VAL A 1 101 ? 19.105 6.865 -1.401 1.00 73.31 101 VAL A CA 1
ATOM 799 C C . VAL A 1 101 ? 17.817 7.302 -2.083 1.00 73.31 101 VAL A C 1
ATOM 801 O O . VAL A 1 101 ? 16.740 7.291 -1.494 1.00 73.31 101 VAL A O 1
ATOM 804 N N . ASN A 1 102 ? 17.903 7.670 -3.358 1.00 81.75 102 ASN A N 1
ATOM 805 C CA . ASN A 1 102 ? 16.713 7.881 -4.179 1.00 81.75 102 ASN A CA 1
ATOM 806 C C . ASN A 1 102 ? 16.249 6.545 -4.755 1.00 81.75 102 ASN A C 1
ATOM 808 O O . ASN A 1 102 ? 17.067 5.723 -5.173 1.00 81.75 102 ASN A O 1
ATOM 812 N N . LEU A 1 103 ? 14.933 6.345 -4.841 1.00 83.69 103 LEU A N 1
ATOM 813 C CA . LEU A 1 103 ? 14.394 5.152 -5.497 1.00 83.69 103 LEU A CA 1
ATOM 814 C C . LEU A 1 103 ? 14.626 5.176 -7.008 1.00 83.69 103 LEU A C 1
ATOM 816 O O . LEU A 1 103 ? 15.029 4.170 -7.588 1.00 83.69 103 LEU A O 1
ATOM 820 N N . PHE A 1 104 ? 14.410 6.333 -7.634 1.00 90.56 104 PHE A N 1
ATOM 821 C CA . PHE A 1 104 ? 14.545 6.499 -9.075 1.00 90.56 104 PHE A CA 1
ATOM 822 C C . PHE A 1 104 ? 15.669 7.479 -9.416 1.00 90.56 104 PHE A C 1
ATOM 824 O O . PHE A 1 104 ? 15.749 8.563 -8.846 1.00 90.56 104 PHE A O 1
ATOM 831 N N . ALA A 1 105 ? 16.518 7.103 -10.372 1.00 92.12 105 ALA A N 1
ATOM 832 C CA . ALA A 1 105 ? 17.588 7.943 -10.908 1.00 92.12 105 ALA A CA 1
ATOM 833 C C . ALA A 1 105 ? 17.047 9.004 -11.877 1.00 92.12 105 ALA A C 1
ATOM 835 O O . ALA A 1 105 ? 17.556 10.120 -11.950 1.00 92.12 105 ALA A O 1
ATOM 836 N N . ALA A 1 106 ? 16.010 8.646 -12.635 1.00 93.81 106 ALA A N 1
ATOM 837 C CA . ALA A 1 106 ? 15.400 9.500 -13.640 1.00 93.81 106 ALA A CA 1
ATOM 838 C C . ALA A 1 106 ? 13.934 9.119 -13.860 1.00 93.81 106 ALA A C 1
ATOM 840 O O . ALA A 1 106 ? 13.489 8.022 -13.510 1.00 93.81 106 ALA A O 1
ATOM 841 N N . GLY A 1 107 ? 13.187 10.030 -14.480 1.00 94.62 107 GLY A N 1
ATOM 842 C CA . GLY A 1 107 ? 11.788 9.823 -14.812 1.00 94.62 107 GLY A CA 1
ATOM 843 C C . GLY A 1 107 ? 11.303 10.800 -15.874 1.00 94.62 107 GLY A C 1
ATOM 844 O O . GLY A 1 107 ? 11.732 11.953 -15.911 1.00 94.62 107 GLY A O 1
ATOM 845 N N . ASN A 1 108 ? 10.399 10.353 -16.741 1.00 94.31 108 ASN A N 1
ATOM 846 C CA . ASN A 1 108 ? 9.686 11.211 -17.678 1.00 94.31 108 ASN A CA 1
ATOM 847 C C . ASN A 1 108 ? 8.221 10.786 -17.821 1.00 94.31 108 ASN A C 1
ATOM 849 O O . ASN A 1 108 ? 7.873 9.619 -17.656 1.00 94.31 108 ASN A O 1
ATOM 853 N N . TYR A 1 109 ? 7.363 11.745 -18.167 1.00 92.50 109 TYR A N 1
ATOM 854 C CA . TYR A 1 109 ? 5.986 11.468 -18.557 1.00 92.50 109 TYR A CA 1
ATOM 855 C C . TYR A 1 109 ? 5.661 12.176 -19.871 1.00 92.50 109 TYR A C 1
ATOM 857 O O . TYR A 1 109 ? 5.504 13.399 -19.919 1.00 92.50 109 TYR A O 1
ATOM 865 N N . SER A 1 110 ? 5.558 11.402 -20.951 1.00 91.56 110 SER A N 1
ATOM 866 C CA . SER A 1 110 ? 5.327 11.912 -22.305 1.00 91.56 110 SER A CA 1
ATOM 867 C C . SER A 1 110 ? 4.332 11.041 -23.060 1.00 91.56 110 SER A C 1
ATOM 869 O O . SER A 1 110 ? 4.334 9.821 -22.926 1.00 91.56 110 SER A O 1
ATOM 871 N N . LYS A 1 111 ? 3.447 11.671 -23.845 1.00 89.62 111 LYS A N 1
ATOM 872 C CA . LYS A 1 111 ? 2.431 10.995 -24.681 1.00 89.62 111 LYS A CA 1
ATOM 873 C C . LYS A 1 111 ? 1.631 9.905 -23.938 1.00 89.62 111 LYS A C 1
ATOM 875 O O . LYS A 1 111 ? 1.302 8.869 -24.502 1.00 89.62 111 LYS A O 1
ATOM 880 N N . GLY A 1 112 ? 1.313 10.139 -22.660 1.00 89.50 112 GLY A N 1
ATOM 881 C CA . GLY A 1 112 ? 0.565 9.183 -21.838 1.00 89.50 112 GLY A CA 1
ATOM 882 C C . GLY A 1 112 ? 1.374 7.966 -21.384 1.00 89.50 112 GLY A C 1
ATOM 883 O O . GLY A 1 112 ? 0.771 6.958 -21.037 1.00 89.50 112 GLY A O 1
ATOM 884 N N . LYS A 1 113 ? 2.706 8.039 -21.394 1.00 94.00 113 LYS A N 1
ATOM 885 C CA . LYS A 1 113 ? 3.608 7.001 -20.890 1.00 94.00 113 LYS A CA 1
ATOM 886 C C . LYS A 1 113 ? 4.502 7.585 -19.804 1.00 94.00 113 LYS A C 1
ATOM 888 O O . LYS A 1 113 ? 5.147 8.607 -20.030 1.00 94.00 113 LYS A O 1
ATOM 893 N N . LEU A 1 114 ? 4.505 6.946 -18.641 1.00 95.25 114 LEU A N 1
ATOM 894 C CA . LEU A 1 114 ? 5.426 7.179 -17.538 1.00 95.25 114 LEU A CA 1
ATOM 895 C C . LEU A 1 114 ? 6.611 6.232 -17.712 1.00 95.25 114 LEU A C 1
ATOM 897 O O . LEU A 1 114 ? 6.419 5.019 -17.753 1.00 95.25 114 LEU A O 1
ATOM 901 N N . THR A 1 115 ? 7.816 6.780 -17.812 1.00 96.25 115 THR A N 1
ATOM 902 C CA . THR A 1 115 ? 9.055 5.999 -17.824 1.00 96.25 115 THR A CA 1
ATOM 903 C C . THR A 1 115 ? 9.878 6.387 -16.610 1.00 96.25 115 THR A C 1
ATOM 905 O O . THR A 1 115 ? 10.121 7.572 -16.408 1.00 96.25 115 THR A O 1
ATOM 908 N N . MET A 1 116 ? 10.305 5.410 -15.817 1.00 96.19 116 MET A N 1
ATOM 909 C CA . MET A 1 116 ? 11.121 5.606 -14.618 1.00 96.19 116 MET A CA 1
ATOM 910 C C . MET A 1 116 ? 12.338 4.691 -14.676 1.00 96.19 116 MET A C 1
ATOM 912 O O . MET A 1 116 ? 12.268 3.609 -15.254 1.00 96.19 116 MET A O 1
ATOM 916 N N . TRP A 1 117 ? 13.439 5.105 -14.062 1.00 95.31 117 TRP A N 1
ATOM 917 C CA . TRP A 1 117 ? 14.654 4.300 -13.955 1.00 95.31 117 TRP A CA 1
ATOM 918 C C . TRP A 1 117 ? 14.998 4.127 -12.488 1.00 95.31 117 TRP A C 1
ATOM 920 O O . TRP A 1 117 ? 15.208 5.128 -11.807 1.00 95.31 117 TRP A O 1
ATOM 930 N N . LEU A 1 118 ? 15.036 2.889 -11.997 1.00 90.81 118 LEU A N 1
ATOM 931 C CA . LEU A 1 118 ? 15.500 2.602 -10.639 1.00 90.81 118 LEU A CA 1
ATOM 932 C C . LEU A 1 118 ? 16.981 2.959 -10.500 1.00 90.81 118 LEU A C 1
ATOM 934 O O . LEU A 1 118 ? 17.757 2.822 -11.448 1.00 90.81 118 LEU A O 1
ATOM 938 N N . THR A 1 119 ? 17.378 3.422 -9.317 1.00 89.75 119 THR A N 1
ATOM 939 C CA . THR A 1 119 ? 18.805 3.540 -9.006 1.00 89.75 119 THR A CA 1
ATOM 940 C C . THR A 1 119 ? 19.420 2.139 -8.878 1.00 89.75 119 THR A C 1
ATOM 942 O O . THR A 1 119 ? 18.759 1.245 -8.342 1.00 89.75 119 THR A O 1
ATOM 945 N N . PRO A 1 120 ? 20.676 1.924 -9.317 1.00 87.06 120 PRO A N 1
ATOM 946 C CA . PRO A 1 120 ? 21.348 0.633 -9.157 1.00 87.06 120 PRO A CA 1
ATOM 947 C C . PRO A 1 120 ? 21.360 0.154 -7.701 1.00 87.06 120 PRO A C 1
ATOM 949 O O . PRO A 1 120 ? 20.990 -0.984 -7.434 1.00 87.06 120 PRO A O 1
ATOM 952 N N . ASN A 1 121 ? 21.651 1.055 -6.755 1.00 82.00 121 ASN A N 1
ATOM 953 C CA . ASN A 1 121 ? 21.654 0.743 -5.323 1.00 82.00 121 ASN A CA 1
ATOM 954 C C . ASN A 1 121 ? 20.288 0.242 -4.836 1.00 82.00 121 ASN A C 1
ATOM 956 O O . ASN A 1 121 ? 20.223 -0.686 -4.033 1.00 82.00 121 ASN A O 1
ATOM 960 N N . MET A 1 122 ? 19.180 0.830 -5.307 1.00 82.50 122 MET A N 1
ATOM 961 C CA . MET A 1 122 ? 17.853 0.342 -4.927 1.00 82.50 122 MET A CA 1
ATOM 962 C C . MET A 1 122 ? 17.461 -0.935 -5.650 1.00 82.50 122 MET A C 1
ATOM 964 O O . MET A 1 122 ? 16.821 -1.778 -5.032 1.00 82.50 122 MET A O 1
ATOM 968 N N . ALA A 1 123 ? 17.852 -1.113 -6.911 1.00 81.06 123 ALA A N 1
ATOM 969 C CA . ALA A 1 123 ? 17.642 -2.368 -7.623 1.00 81.06 123 ALA A CA 1
ATOM 970 C C . ALA A 1 123 ? 18.359 -3.526 -6.911 1.00 81.06 123 ALA A C 1
ATOM 972 O O . ALA A 1 123 ? 17.738 -4.548 -6.626 1.00 81.06 123 ALA A O 1
ATOM 973 N N . GLU A 1 124 ? 19.625 -3.339 -6.536 1.00 78.44 124 GLU A N 1
ATOM 974 C CA . GLU A 1 124 ? 20.389 -4.303 -5.742 1.00 78.44 124 GLU A CA 1
ATOM 975 C C . GLU A 1 124 ? 19.723 -4.555 -4.389 1.00 78.44 124 GLU A C 1
ATOM 977 O O . GLU A 1 124 ? 19.466 -5.705 -4.029 1.00 78.44 124 GLU A O 1
ATOM 982 N N . ARG A 1 125 ? 19.341 -3.487 -3.672 1.00 75.25 125 ARG A N 1
ATOM 983 C CA . ARG A 1 125 ? 18.624 -3.626 -2.402 1.00 75.25 125 ARG A CA 1
ATOM 984 C C . ARG A 1 125 ? 17.350 -4.419 -2.566 1.00 75.25 125 ARG A C 1
ATOM 986 O O . ARG A 1 125 ? 17.161 -5.290 -1.740 1.00 75.25 125 ARG A O 1
ATOM 993 N N . LEU A 1 126 ? 16.523 -4.175 -3.584 1.00 74.75 126 LEU A N 1
ATOM 994 C CA . LEU A 1 126 ? 15.262 -4.883 -3.873 1.00 74.75 126 LEU A CA 1
ATOM 995 C C . LEU A 1 126 ? 15.468 -6.334 -4.356 1.00 74.75 126 LEU A C 1
ATOM 997 O O . LEU A 1 126 ? 14.581 -7.178 -4.200 1.00 74.75 126 LEU A O 1
ATOM 1001 N N . LEU A 1 127 ? 16.622 -6.640 -4.951 1.00 68.06 127 LEU A N 1
ATOM 1002 C CA . LEU A 1 127 ? 17.014 -8.003 -5.328 1.00 68.06 127 LEU A CA 1
ATOM 1003 C C . LEU A 1 127 ? 17.640 -8.773 -4.169 1.00 68.06 127 LEU A C 1
ATOM 1005 O O . LEU A 1 127 ? 17.651 -10.004 -4.208 1.00 68.06 127 LEU A O 1
ATOM 1009 N N . SER A 1 128 ? 18.137 -8.071 -3.148 1.00 66.25 128 SER A N 1
ATOM 1010 C CA . SER A 1 128 ? 18.772 -8.703 -1.999 1.00 66.25 128 SER A CA 1
ATOM 1011 C C . SER A 1 128 ? 17.825 -9.692 -1.313 1.00 66.25 128 SER A C 1
ATOM 1013 O O . SER A 1 128 ? 16.598 -9.522 -1.255 1.00 66.25 128 SER A O 1
ATOM 1015 N N . GLU A 1 129 ? 18.392 -10.758 -0.750 1.00 56.41 129 GLU A N 1
ATOM 1016 C CA . GLU A 1 129 ? 17.602 -11.747 -0.013 1.00 56.41 129 GLU A CA 1
ATOM 1017 C C . GLU A 1 129 ? 16.867 -11.107 1.181 1.00 56.41 129 GLU A C 1
ATOM 1019 O O . GLU A 1 129 ? 15.802 -11.569 1.589 1.00 56.41 129 GLU A O 1
ATOM 1024 N N . GLU A 1 130 ? 17.360 -9.981 1.684 1.00 54.50 130 GLU A N 1
ATOM 1025 C CA . GLU A 1 130 ? 16.758 -9.244 2.786 1.00 54.50 130 GLU A CA 1
ATOM 1026 C C . GLU A 1 130 ? 15.447 -8.523 2.431 1.00 54.50 130 GLU A C 1
ATOM 1028 O O . GLU A 1 130 ? 14.544 -8.458 3.266 1.00 54.50 130 GLU A O 1
ATOM 1033 N N . SER A 1 131 ? 15.304 -8.014 1.209 1.00 55.44 131 SER A N 1
ATOM 1034 C CA . SER A 1 131 ? 14.125 -7.247 0.764 1.00 55.44 131 SER A CA 1
ATOM 1035 C C . SER A 1 131 ? 13.173 -8.043 -0.138 1.00 55.44 131 SER A C 1
ATOM 1037 O O . SER A 1 131 ? 11.986 -7.735 -0.220 1.00 55.44 131 SER A O 1
ATOM 1039 N N . SER A 1 132 ? 13.672 -9.099 -0.794 1.00 48.41 132 SER A N 1
ATOM 1040 C CA . SER A 1 132 ? 12.970 -9.892 -1.820 1.00 48.41 132 SER A CA 1
ATOM 1041 C C . SER A 1 132 ? 11.701 -10.623 -1.346 1.00 48.41 132 SER A C 1
ATOM 1043 O O . SER A 1 132 ? 11.093 -11.379 -2.114 1.00 48.41 132 SER A O 1
ATOM 1045 N N . THR A 1 133 ? 11.294 -10.443 -0.088 1.00 49.59 133 THR A N 1
ATOM 1046 C CA . THR A 1 133 ? 10.075 -11.003 0.513 1.00 49.59 133 THR A CA 1
ATOM 1047 C C . THR A 1 133 ? 8.881 -10.064 0.504 1.00 49.59 133 THR A C 1
ATOM 1049 O O . THR A 1 133 ? 7.815 -10.508 0.913 1.00 49.59 133 THR A O 1
ATOM 1052 N N . GLU A 1 134 ? 9.010 -8.810 0.064 1.00 61.19 134 GLU A N 1
ATOM 1053 C CA . GLU A 1 134 ? 7.865 -7.895 0.048 1.00 61.19 134 GLU A CA 1
ATOM 1054 C C . GLU A 1 134 ? 6.854 -8.291 -1.036 1.00 61.19 134 GLU A C 1
ATOM 1056 O O . GLU A 1 134 ? 6.970 -7.926 -2.204 1.00 61.19 134 GLU A O 1
ATOM 1061 N N . TYR A 1 135 ? 5.852 -9.080 -0.646 1.00 65.88 135 TYR A N 1
ATOM 1062 C CA . TYR A 1 135 ? 4.686 -9.338 -1.482 1.00 65.88 135 TYR A CA 1
ATOM 1063 C C . TYR A 1 135 ? 3.741 -8.138 -1.405 1.00 65.88 135 TYR A C 1
ATOM 1065 O O . TYR A 1 135 ? 3.404 -7.673 -0.310 1.00 65.88 135 TYR A O 1
ATOM 1073 N N . PHE A 1 136 ? 3.303 -7.653 -2.568 1.00 74.75 136 PHE A N 1
ATOM 1074 C CA . PHE A 1 136 ? 2.349 -6.556 -2.685 1.00 74.75 136 PHE A CA 1
ATOM 1075 C C . PHE A 1 136 ? 1.284 -6.871 -3.751 1.00 74.75 136 PHE A C 1
ATOM 1077 O O . PHE A 1 136 ? 1.552 -6.736 -4.949 1.00 74.75 136 PHE A O 1
ATOM 1084 N N . PRO A 1 137 ? 0.068 -7.280 -3.350 1.00 77.94 137 PRO A N 1
ATOM 1085 C CA . PRO A 1 137 ? -1.030 -7.493 -4.284 1.00 77.94 137 PRO A CA 1
ATOM 1086 C C . PRO A 1 137 ? -1.469 -6.176 -4.935 1.00 77.94 137 PRO A C 1
ATOM 1088 O O . PRO A 1 137 ? -1.825 -5.216 -4.252 1.00 77.94 137 PRO A O 1
ATOM 1091 N N . LEU A 1 138 ? -1.537 -6.140 -6.269 1.00 83.56 138 LEU A N 1
ATOM 1092 C CA . LEU A 1 138 ? -1.995 -4.948 -6.997 1.00 83.56 138 LEU A CA 1
ATOM 1093 C C . LEU A 1 138 ? -3.464 -4.592 -6.713 1.00 83.56 138 LEU A C 1
ATOM 1095 O O . LEU A 1 138 ? -3.848 -3.436 -6.880 1.00 83.56 138 LEU A O 1
ATOM 1099 N N . SER A 1 139 ? -4.281 -5.542 -6.239 1.00 82.31 139 SER A N 1
ATOM 1100 C CA . SER A 1 139 ? -5.665 -5.281 -5.816 1.00 82.31 139 SER A CA 1
ATOM 1101 C C . SER A 1 139 ? -5.752 -4.247 -4.686 1.00 82.31 139 SER A C 1
ATOM 1103 O O . SER A 1 139 ? -6.720 -3.487 -4.636 1.00 82.31 139 SER A O 1
ATOM 1105 N N . LEU A 1 140 ? -4.712 -4.131 -3.848 1.00 85.69 140 LEU A N 1
ATOM 1106 C CA . LEU A 1 140 ? -4.642 -3.141 -2.769 1.00 85.69 140 LEU A CA 1
ATOM 1107 C C . LEU A 1 140 ? -4.648 -1.696 -3.284 1.00 85.69 140 LEU A C 1
ATOM 1109 O O . LEU A 1 140 ? -5.095 -0.795 -2.578 1.00 85.69 140 LEU A O 1
ATOM 1113 N N . LEU A 1 141 ? -4.203 -1.453 -4.523 1.00 87.31 141 LEU A N 1
ATOM 1114 C CA . LEU A 1 141 ? -4.155 -0.110 -5.114 1.00 87.31 141 LEU A CA 1
ATOM 1115 C C . LEU A 1 141 ? -5.546 0.502 -5.340 1.00 87.31 141 LEU A C 1
ATOM 1117 O O . LEU A 1 141 ? -5.655 1.719 -5.513 1.00 87.31 141 LEU A O 1
ATOM 1121 N N . LYS A 1 142 ? -6.607 -0.314 -5.311 1.00 90.25 142 LYS A N 1
ATOM 1122 C CA . LYS A 1 142 ? -7.997 0.137 -5.463 1.00 90.25 142 LYS A CA 1
ATOM 1123 C C . LYS A 1 142 ? -8.589 0.719 -4.175 1.00 90.25 142 LYS A C 1
ATOM 1125 O O . LYS A 1 142 ? -9.512 1.528 -4.259 1.00 90.25 142 LYS A O 1
ATOM 1130 N N . LEU A 1 143 ? -8.050 0.344 -3.012 1.00 89.62 143 LEU A N 1
ATOM 1131 C CA . LEU A 1 143 ? -8.470 0.852 -1.699 1.00 89.62 143 LEU A CA 1
ATOM 1132 C C . LEU A 1 143 ? -8.184 2.341 -1.571 1.00 89.62 143 LEU A C 1
ATOM 1134 O O . LEU A 1 143 ? -7.196 2.804 -2.131 1.00 89.62 143 LEU A O 1
ATOM 1138 N N . LYS A 1 144 ? -8.974 3.096 -0.807 1.00 86.50 144 LYS A N 1
ATOM 1139 C CA . LYS A 1 144 ? -8.771 4.545 -0.636 1.00 86.50 144 LYS A CA 1
ATOM 1140 C C . LYS A 1 144 ? -8.555 4.930 0.824 1.00 86.50 144 LYS A C 1
ATOM 1142 O O . LYS A 1 144 ? -8.989 4.245 1.749 1.00 86.50 144 LYS A O 1
ATOM 1147 N N . GLY A 1 145 ? -7.867 6.051 1.037 1.00 86.50 145 GLY A N 1
ATOM 1148 C CA . GLY A 1 145 ? -7.669 6.658 2.348 1.00 86.50 145 GLY A CA 1
ATOM 1149 C C . GLY A 1 145 ? -7.185 5.666 3.405 1.00 86.50 145 GLY A C 1
ATOM 1150 O O . GLY A 1 145 ? -6.180 4.976 3.233 1.00 86.50 145 GLY A O 1
ATOM 1151 N N . THR A 1 146 ? -7.907 5.597 4.522 1.00 89.38 146 THR A N 1
ATOM 1152 C CA . THR A 1 146 ? -7.546 4.759 5.672 1.00 89.38 146 THR A CA 1
ATOM 1153 C C . THR A 1 146 ? -7.465 3.272 5.329 1.00 89.38 146 THR A C 1
ATOM 1155 O O . THR A 1 146 ? -6.595 2.596 5.872 1.00 89.38 146 THR A O 1
ATOM 1158 N N . ALA A 1 147 ? -8.302 2.763 4.418 1.00 91.12 147 ALA A N 1
ATOM 1159 C CA . ALA A 1 147 ? -8.287 1.352 4.025 1.00 91.12 147 ALA A CA 1
ATOM 1160 C C . ALA A 1 147 ? -6.982 0.978 3.313 1.00 91.12 147 ALA A C 1
ATOM 1162 O O . ALA A 1 147 ? -6.371 -0.042 3.629 1.00 91.12 147 ALA A O 1
ATOM 1163 N N . TYR A 1 148 ? -6.502 1.850 2.421 1.00 88.69 148 TYR A N 1
ATOM 1164 C CA . TYR A 1 148 ? -5.226 1.660 1.733 1.00 88.69 148 TYR A CA 1
ATOM 1165 C C . TYR A 1 148 ? -4.053 1.606 2.718 1.00 88.69 148 TYR A C 1
ATOM 1167 O O . TYR A 1 148 ? -3.272 0.657 2.706 1.00 88.69 148 TYR A O 1
ATOM 1175 N N . TYR A 1 149 ? -3.955 2.578 3.630 1.00 86.19 149 TYR A N 1
ATOM 1176 C CA . TYR A 1 149 ? -2.875 2.600 4.622 1.00 86.19 149 TYR A CA 1
ATOM 1177 C C . TYR A 1 149 ? -2.969 1.457 5.639 1.00 86.19 149 TYR A C 1
ATOM 1179 O O . TYR A 1 149 ? -1.938 0.947 6.084 1.00 86.19 149 TYR A O 1
ATOM 1187 N N . LEU A 1 150 ? -4.183 1.010 5.977 1.00 89.06 150 LEU A N 1
ATOM 1188 C CA . LEU A 1 150 ? -4.387 -0.184 6.792 1.00 89.06 150 LEU A CA 1
ATOM 1189 C C . LEU A 1 150 ? -3.857 -1.428 6.076 1.00 89.06 150 LEU A C 1
ATOM 1191 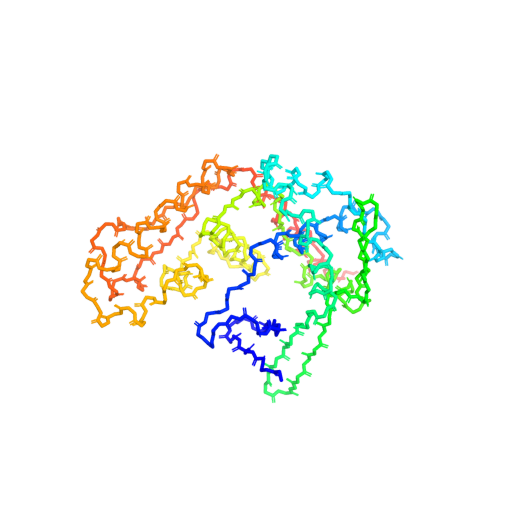O O . LEU A 1 150 ? -3.118 -2.197 6.687 1.00 89.06 150 LEU A O 1
ATOM 1195 N N . ALA A 1 151 ? -4.153 -1.586 4.784 1.00 87.50 151 ALA A N 1
ATOM 1196 C CA . ALA A 1 151 ? -3.618 -2.680 3.980 1.00 87.50 151 ALA A CA 1
ATOM 1197 C C . ALA A 1 151 ? -2.086 -2.657 3.933 1.00 87.50 151 ALA A C 1
ATOM 1199 O O . ALA A 1 151 ? -1.459 -3.685 4.176 1.00 87.50 151 ALA A O 1
ATOM 1200 N N . LEU A 1 152 ? -1.470 -1.485 3.712 1.00 84.31 152 LEU A N 1
ATOM 1201 C CA . LEU A 1 152 ? -0.009 -1.343 3.760 1.00 84.31 152 LEU A CA 1
ATOM 1202 C C . LEU A 1 152 ? 0.554 -1.821 5.099 1.00 84.31 152 LEU A C 1
ATOM 1204 O O . LEU A 1 152 ? 1.543 -2.552 5.132 1.00 84.31 152 LEU A O 1
ATOM 1208 N N . LYS A 1 153 ? -0.086 -1.445 6.211 1.00 85.00 153 LYS A N 1
ATOM 1209 C CA . LYS A 1 153 ? 0.376 -1.834 7.544 1.00 85.00 153 LYS A CA 1
ATOM 1210 C C . LYS A 1 153 ? 0.229 -3.335 7.797 1.00 85.00 153 LYS A C 1
ATOM 1212 O O . LYS A 1 153 ? 1.140 -3.934 8.371 1.00 85.00 153 LYS A O 1
ATOM 1217 N N . VAL A 1 154 ? -0.882 -3.928 7.364 1.00 85.44 154 VAL A N 1
ATOM 1218 C CA . VAL A 1 154 ? -1.138 -5.373 7.443 1.00 85.44 154 VAL A CA 1
ATOM 1219 C C . VAL A 1 154 ? -0.097 -6.145 6.630 1.00 85.44 154 VAL A C 1
ATOM 1221 O O . VAL A 1 154 ? 0.570 -7.021 7.179 1.00 85.44 154 VAL A O 1
ATOM 1224 N N . MET A 1 155 ? 0.127 -5.761 5.370 1.00 79.88 155 MET A N 1
ATOM 1225 C CA . MET A 1 155 ? 1.122 -6.397 4.502 1.00 79.88 155 MET A CA 1
ATOM 1226 C C . MET A 1 155 ? 2.541 -6.244 5.039 1.00 79.88 155 MET A C 1
ATOM 1228 O O . MET A 1 155 ? 3.306 -7.203 5.053 1.00 79.88 155 MET A O 1
ATOM 1232 N N . HIS A 1 156 ? 2.896 -5.059 5.533 1.00 79.06 156 HIS A N 1
ATOM 1233 C CA . HIS A 1 156 ? 4.202 -4.825 6.137 1.00 79.06 156 HIS A CA 1
ATOM 1234 C C . HIS A 1 156 ? 4.432 -5.721 7.363 1.00 79.06 156 HIS A C 1
ATOM 1236 O O . HIS A 1 156 ? 5.497 -6.321 7.490 1.00 79.06 156 HIS A O 1
ATOM 1242 N N . ASN A 1 157 ? 3.430 -5.868 8.240 1.00 77.44 157 ASN A N 1
ATOM 1243 C CA . ASN A 1 157 ? 3.512 -6.789 9.376 1.00 77.44 157 ASN A CA 1
ATOM 1244 C C . ASN A 1 157 ? 3.699 -8.239 8.909 1.00 77.44 157 ASN A C 1
ATOM 1246 O O . ASN A 1 157 ? 4.538 -8.953 9.457 1.00 77.44 157 ASN A O 1
ATOM 1250 N N . ALA A 1 158 ? 2.966 -8.652 7.873 1.00 75.25 158 ALA A N 1
ATOM 1251 C CA . ALA A 1 158 ? 3.089 -9.989 7.310 1.00 75.25 158 ALA A CA 1
ATOM 1252 C C . ALA A 1 158 ? 4.488 -10.247 6.737 1.00 75.25 158 ALA A C 1
ATOM 1254 O O . ALA A 1 158 ? 5.118 -11.247 7.074 1.00 75.25 158 ALA A O 1
ATOM 1255 N N . ASN A 1 159 ? 5.003 -9.309 5.938 1.00 72.44 159 ASN A N 1
ATOM 1256 C CA . ASN A 1 159 ? 6.329 -9.373 5.324 1.00 72.44 159 ASN A CA 1
ATOM 1257 C C . ASN A 1 159 ? 7.443 -9.437 6.382 1.00 72.44 159 ASN A C 1
ATOM 1259 O O . ASN A 1 159 ? 8.336 -10.279 6.283 1.00 72.44 159 ASN A O 1
ATOM 1263 N N . ILE A 1 160 ? 7.371 -8.602 7.427 1.00 71.12 160 ILE A N 1
ATOM 1264 C CA . ILE A 1 160 ? 8.330 -8.622 8.543 1.00 71.12 160 ILE A CA 1
ATOM 1265 C C . ILE A 1 160 ? 8.271 -9.958 9.280 1.00 71.12 160 ILE A C 1
ATOM 1267 O O . ILE A 1 160 ? 9.300 -10.600 9.466 1.00 71.12 160 ILE A O 1
ATOM 1271 N N . ASN A 1 161 ? 7.090 -10.408 9.695 1.00 69.44 161 ASN A N 1
ATOM 1272 C CA . ASN A 1 161 ? 6.985 -11.625 10.498 1.00 69.44 161 ASN A CA 1
ATOM 1273 C C . ASN A 1 161 ? 7.346 -12.880 9.692 1.00 69.44 161 ASN A C 1
ATOM 1275 O O . ASN A 1 161 ? 7.972 -13.793 10.232 1.00 69.44 161 ASN A O 1
ATOM 1279 N N . ALA A 1 162 ? 7.047 -12.898 8.388 1.00 66.50 162 ALA A N 1
ATOM 1280 C CA . ALA A 1 162 ? 7.530 -13.929 7.477 1.00 66.50 162 ALA A CA 1
ATOM 1281 C C . ALA A 1 162 ? 9.066 -13.929 7.366 1.00 66.50 162 ALA A C 1
ATOM 1283 O O . ALA A 1 162 ? 9.666 -15.007 7.356 1.00 66.50 162 ALA A O 1
ATOM 1284 N N . ARG A 1 163 ? 9.704 -12.745 7.326 1.00 63.81 163 ARG A N 1
ATOM 1285 C CA . ARG A 1 163 ? 11.170 -12.582 7.297 1.00 63.81 163 ARG A CA 1
ATOM 1286 C C . ARG A 1 163 ? 11.835 -13.030 8.601 1.00 63.81 163 ARG A C 1
ATOM 1288 O O . ARG A 1 163 ? 12.845 -13.720 8.540 1.00 63.81 163 ARG A O 1
ATOM 1295 N N . TRP A 1 164 ? 11.277 -12.666 9.753 1.00 65.56 164 TRP A N 1
ATOM 1296 C CA . TRP A 1 164 ? 11.873 -12.913 11.076 1.00 65.56 164 TRP A CA 1
ATOM 1297 C C . TRP A 1 164 ? 11.367 -14.183 11.769 1.00 65.56 164 TRP A C 1
ATOM 1299 O O . TRP A 1 164 ? 11.605 -14.369 12.958 1.00 65.56 164 TRP A O 1
ATOM 1309 N N . HIS A 1 165 ? 10.678 -15.064 11.037 1.00 60.03 165 HIS A N 1
ATOM 1310 C CA . HIS A 1 165 ? 10.185 -16.350 11.542 1.00 60.03 165 HIS A CA 1
ATOM 1311 C C . HIS A 1 165 ? 9.289 -16.246 12.789 1.00 60.03 165 HIS A C 1
ATOM 1313 O O . HIS A 1 165 ? 9.238 -17.174 13.590 1.00 60.03 165 HIS A O 1
ATOM 1319 N N . ALA A 1 166 ? 8.561 -15.140 12.947 1.00 60.19 166 ALA A N 1
ATOM 1320 C CA . ALA A 1 166 ? 7.681 -14.941 14.090 1.00 60.19 166 ALA A CA 1
ATOM 1321 C C . ALA A 1 166 ? 6.318 -15.617 13.865 1.00 60.19 166 ALA A C 1
ATOM 1323 O O . ALA A 1 166 ? 5.701 -15.447 12.813 1.00 60.19 166 ALA A O 1
ATOM 1324 N N . ASP A 1 167 ? 5.796 -16.298 14.888 1.00 56.19 167 ASP A N 1
ATOM 1325 C CA . ASP A 1 167 ? 4.495 -16.994 14.848 1.00 56.19 167 ASP A CA 1
ATOM 1326 C C . ASP A 1 167 ? 3.279 -16.056 14.710 1.00 56.19 167 ASP A C 1
ATOM 1328 O O . ASP A 1 167 ? 2.144 -16.506 14.596 1.00 56.19 167 ASP A O 1
ATOM 1332 N N . ARG A 1 168 ? 3.480 -14.731 14.745 1.00 61.25 168 ARG A N 1
ATOM 1333 C CA . ARG A 1 168 ? 2.409 -13.724 14.864 1.00 61.25 168 ARG A CA 1
ATOM 1334 C C . ARG A 1 168 ? 2.232 -12.868 13.609 1.00 61.25 168 ARG A C 1
ATOM 1336 O O . ARG A 1 168 ? 2.043 -11.657 13.711 1.00 61.25 168 ARG A O 1
ATOM 1343 N N . VAL A 1 169 ? 2.272 -13.493 12.434 1.00 64.00 169 VAL A N 1
ATOM 1344 C CA . VAL A 1 169 ? 2.054 -12.840 11.124 1.00 64.00 169 VAL A CA 1
ATOM 1345 C C . VAL A 1 169 ? 0.726 -12.068 11.089 1.00 64.00 169 VAL A C 1
ATOM 1347 O O . VAL A 1 169 ? 0.668 -10.956 10.564 1.00 64.00 169 VAL A O 1
ATOM 1350 N N . ASP A 1 170 ? -0.293 -12.597 11.765 1.00 77.31 170 ASP A N 1
ATOM 1351 C CA . ASP A 1 170 ? -1.681 -12.152 11.634 1.00 77.31 170 ASP A CA 1
ATOM 1352 C C . ASP A 1 170 ? -2.136 -11.143 12.695 1.00 77.31 170 ASP A C 1
ATOM 1354 O O . ASP A 1 170 ? -3.298 -10.750 12.709 1.00 77.31 170 ASP A O 1
ATOM 1358 N N . ARG A 1 171 ? -1.267 -10.722 13.624 1.00 83.06 171 ARG A N 1
ATOM 1359 C CA . ARG A 1 171 ? -1.683 -9.919 14.787 1.00 83.06 171 ARG A CA 1
ATOM 1360 C C . ARG A 1 171 ? -0.980 -8.570 14.844 1.00 83.06 171 ARG A C 1
ATOM 1362 O O . ARG A 1 171 ? 0.242 -8.503 14.934 1.00 83.06 171 ARG A O 1
ATOM 1369 N N . LEU A 1 172 ? -1.764 -7.494 14.895 1.00 88.75 172 LEU A N 1
ATOM 1370 C CA . LEU A 1 172 ? -1.282 -6.119 15.017 1.00 88.75 172 LEU A CA 1
ATOM 1371 C C . LEU A 1 172 ? -1.855 -5.450 16.271 1.00 88.75 172 LEU A C 1
ATOM 1373 O O . LEU A 1 172 ? -3.054 -5.512 16.524 1.00 88.75 172 LEU A O 1
ATOM 1377 N N . GLY A 1 173 ? -1.027 -4.763 17.060 1.00 89.62 173 GLY A N 1
ATOM 1378 C CA . GLY A 1 173 ? -1.521 -3.927 18.163 1.00 89.62 173 GLY A CA 1
ATOM 1379 C C . GLY A 1 173 ? -2.319 -2.732 17.634 1.00 89.62 173 GLY A C 1
ATOM 1380 O O . GLY A 1 173 ? -1.833 -2.029 16.743 1.00 89.62 173 GLY A O 1
ATOM 1381 N N . LEU A 1 174 ? -3.519 -2.480 18.170 1.00 91.88 174 LEU A N 1
ATOM 1382 C CA . LEU A 1 174 ? -4.416 -1.439 17.658 1.00 91.88 174 LEU A CA 1
ATOM 1383 C C . LEU A 1 174 ? -3.799 -0.042 17.794 1.00 91.88 174 LEU A C 1
ATOM 1385 O O . LEU A 1 174 ? -3.733 0.683 16.807 1.00 91.88 174 LEU A O 1
ATOM 1389 N N . GLU A 1 175 ? -3.284 0.323 18.970 1.00 88.75 175 GLU A N 1
ATOM 1390 C CA . GLU A 1 175 ? -2.656 1.637 19.182 1.00 88.75 175 GLU A CA 1
ATOM 1391 C C . GLU A 1 175 ? -1.489 1.895 18.210 1.00 88.75 175 GLU A C 1
ATOM 1393 O O . GLU A 1 175 ? -1.427 2.943 17.569 1.00 88.75 175 GLU A O 1
ATOM 1398 N N . ASN A 1 176 ? -0.589 0.919 18.053 1.00 84.25 176 ASN A N 1
ATOM 1399 C CA . ASN A 1 176 ? 0.546 1.021 17.130 1.00 84.25 176 ASN A CA 1
ATOM 1400 C C . ASN A 1 176 ? 0.100 1.098 15.667 1.00 84.25 176 ASN A C 1
ATOM 1402 O O . ASN A 1 176 ? 0.747 1.766 14.865 1.00 84.25 176 ASN A O 1
ATOM 1406 N N . THR A 1 177 ? -0.988 0.409 15.318 1.00 86.56 177 THR A N 1
ATOM 1407 C CA . THR A 1 177 ? -1.571 0.482 13.977 1.00 86.56 177 THR A CA 1
ATOM 1408 C C . THR A 1 177 ? -2.121 1.875 13.729 1.00 86.56 177 THR A C 1
ATOM 1410 O O . THR A 1 177 ? -1.738 2.497 12.750 1.00 86.56 177 THR A O 1
ATOM 1413 N N . LEU A 1 178 ? -2.931 2.407 14.646 1.00 87.00 178 LEU A N 1
ATOM 1414 C CA . LEU A 1 178 ? -3.530 3.737 14.531 1.00 87.00 178 LEU A CA 1
ATOM 1415 C C . LEU A 1 178 ? -2.484 4.846 14.375 1.00 87.00 178 LEU A C 1
ATOM 1417 O O . LEU A 1 178 ? -2.644 5.698 13.508 1.00 87.00 178 LEU A O 1
ATOM 1421 N N . LYS A 1 179 ? -1.388 4.797 15.143 1.00 83.50 179 LYS A N 1
ATOM 1422 C CA . LYS A 1 179 ? -0.265 5.745 15.013 1.00 83.50 179 LYS A CA 1
ATOM 1423 C C . LYS A 1 179 ? 0.422 5.698 13.645 1.00 83.50 179 LYS A C 1
ATOM 1425 O O . LYS A 1 179 ? 1.039 6.675 13.242 1.00 83.50 179 LYS A O 1
ATOM 1430 N N . ALA A 1 180 ? 0.338 4.570 12.942 1.00 77.94 180 ALA A N 1
ATOM 1431 C CA . ALA A 1 180 ? 0.927 4.395 11.619 1.00 77.94 180 ALA A CA 1
ATOM 1432 C C . ALA A 1 180 ? -0.022 4.787 10.470 1.00 77.94 180 ALA A C 1
ATOM 1434 O O . ALA A 1 180 ? 0.392 4.731 9.315 1.00 77.94 180 ALA A O 1
ATOM 1435 N N . LEU A 1 181 ? -1.282 5.151 10.752 1.00 83.50 181 LEU A N 1
ATOM 1436 C CA . LEU A 1 181 ? -2.267 5.519 9.731 1.00 83.50 181 LEU A CA 1
ATOM 1437 C C . LEU A 1 181 ? -2.299 7.045 9.542 1.00 83.50 181 LEU A C 1
ATOM 1439 O O . LEU A 1 181 ? -2.954 7.733 10.324 1.00 83.50 181 LEU A O 1
ATOM 1443 N N . PRO A 1 182 ? -1.690 7.597 8.475 1.00 78.12 182 PRO A N 1
ATOM 1444 C CA . PRO A 1 182 ? -1.542 9.049 8.306 1.00 78.12 182 PRO A CA 1
ATOM 1445 C C . PRO A 1 182 ? -2.870 9.786 8.079 1.00 78.12 182 PRO A C 1
ATOM 1447 O O . PRO A 1 182 ? -2.959 10.999 8.238 1.00 78.12 182 PRO A O 1
ATOM 1450 N N . THR A 1 183 ? -3.923 9.062 7.698 1.00 82.00 183 THR A N 1
ATOM 1451 C CA . THR A 1 183 ? -5.267 9.620 7.489 1.00 82.00 183 THR A CA 1
ATOM 1452 C C . THR A 1 183 ? -6.052 9.816 8.782 1.00 82.00 183 THR A C 1
ATOM 1454 O O . THR A 1 183 ? -7.113 10.438 8.755 1.00 82.00 183 THR A O 1
ATOM 1457 N N . LEU A 1 184 ? -5.588 9.238 9.892 1.00 82.88 184 LEU A N 1
ATOM 1458 C CA . LEU A 1 184 ? -6.258 9.327 11.183 1.00 82.88 184 LEU A CA 1
ATOM 1459 C C . LEU A 1 184 ? -5.467 10.245 12.125 1.00 82.88 184 LEU A C 1
ATOM 1461 O O . LEU A 1 184 ? -4.243 10.303 12.048 1.00 82.88 184 LEU A O 1
ATOM 1465 N N . PRO A 1 185 ? -6.144 10.970 13.031 1.00 82.38 185 PRO A N 1
ATOM 1466 C CA . PRO A 1 185 ? -5.462 11.668 14.113 1.00 82.38 185 PRO A CA 1
ATOM 1467 C C . PRO A 1 185 ? -4.703 10.691 15.019 1.00 82.38 185 PRO A C 1
ATOM 1469 O O . PRO A 1 185 ? -5.191 9.586 15.270 1.00 82.38 185 PRO A O 1
ATOM 1472 N N . ASP A 1 186 ? -3.572 11.128 15.581 1.00 81.94 186 ASP A N 1
ATOM 1473 C CA . ASP A 1 186 ? -2.858 10.338 16.588 1.00 81.94 186 ASP A CA 1
ATOM 1474 C C . ASP A 1 186 ? -3.769 10.111 17.818 1.00 81.94 186 ASP A C 1
ATOM 1476 O O . ASP A 1 186 ? -4.265 11.073 18.421 1.00 81.94 186 ASP A O 1
ATOM 1480 N N . PRO A 1 187 ? -4.021 8.851 18.217 1.00 76.19 187 PRO A N 1
ATOM 1481 C CA . PRO A 1 187 ? -4.856 8.543 19.374 1.00 76.19 187 PRO A CA 1
ATOM 1482 C C . PRO A 1 187 ? -4.331 9.123 20.699 1.00 76.19 187 PRO A C 1
ATOM 1484 O O . PRO A 1 187 ? -5.136 9.399 21.591 1.00 76.19 187 PRO A O 1
ATOM 1487 N N . VAL A 1 188 ? -3.016 9.327 20.844 1.00 74.12 188 VAL A N 1
ATOM 1488 C CA . VAL A 1 188 ? -2.396 9.873 22.063 1.00 74.12 188 VAL A CA 1
ATOM 1489 C C . VAL A 1 188 ? -2.647 11.370 22.173 1.00 74.12 188 VAL A C 1
ATOM 1491 O O . VAL A 1 188 ? -3.079 11.835 23.226 1.00 74.12 188 VAL A O 1
ATOM 1494 N N . THR A 1 189 ? -2.481 12.128 21.089 1.00 72.75 189 THR A N 1
ATOM 1495 C CA . THR A 1 189 ? -2.792 13.572 21.084 1.00 72.75 189 THR A CA 1
ATOM 1496 C C . THR A 1 189 ? -4.294 13.829 21.251 1.00 72.75 189 THR A C 1
ATOM 1498 O O . THR A 1 189 ? -4.713 14.844 21.806 1.00 72.75 189 THR A O 1
ATOM 1501 N N . MET A 1 190 ? -5.126 12.863 20.853 1.00 70.19 190 MET A N 1
ATOM 1502 C CA . MET A 1 190 ? -6.577 12.872 21.047 1.00 70.19 190 MET A CA 1
ATOM 1503 C C . MET A 1 190 ? -7.033 12.445 22.451 1.00 70.19 190 MET A C 1
ATOM 1505 O O . MET A 1 190 ? -8.211 12.613 22.763 1.00 70.19 190 MET A O 1
ATOM 1509 N N . SER A 1 191 ? -6.142 11.922 23.302 1.00 63.06 191 SER A N 1
ATOM 1510 C CA . SER A 1 191 ? -6.477 11.433 24.653 1.00 63.06 191 SER A CA 1
ATOM 1511 C C . SER A 1 191 ? -7.021 12.517 25.591 1.00 63.06 191 SER A C 1
ATOM 1513 O O . SER A 1 191 ? -7.828 12.215 26.468 1.00 63.06 191 SER A O 1
ATOM 1515 N N . ALA A 1 192 ? -6.649 13.779 25.356 1.00 60.41 192 ALA A N 1
ATOM 1516 C CA . ALA A 1 192 ? -7.162 14.944 26.076 1.00 60.41 192 ALA A CA 1
ATOM 1517 C C . ALA A 1 192 ? -8.613 15.312 25.696 1.00 60.41 192 ALA A C 1
ATOM 1519 O O . ALA A 1 192 ? -9.220 16.174 26.328 1.00 60.41 192 ALA A O 1
ATOM 1520 N N . LYS A 1 193 ? -9.184 14.688 24.654 1.00 61.16 193 LYS A N 1
ATOM 1521 C CA . LYS A 1 193 ? -10.543 14.957 24.159 1.00 61.16 193 LYS A CA 1
ATOM 1522 C C . LYS A 1 193 ? -11.493 13.819 24.549 1.00 61.16 193 LYS A C 1
ATOM 1524 O O . LYS A 1 193 ? -11.130 12.647 24.530 1.00 61.16 193 LYS A O 1
ATOM 1529 N N . ASN A 1 194 ? -12.748 14.158 24.859 1.00 69.44 194 ASN A N 1
ATOM 1530 C CA . ASN A 1 194 ? -13.773 13.200 25.303 1.00 69.44 194 ASN A CA 1
ATOM 1531 C C . ASN A 1 194 ? -13.911 11.978 24.373 1.00 69.44 194 ASN A C 1
ATOM 1533 O O . ASN A 1 194 ? -13.850 12.120 23.151 1.00 69.44 194 ASN A O 1
ATOM 1537 N N . GLY A 1 195 ? -14.238 10.805 24.937 1.00 72.25 195 GLY A N 1
ATOM 1538 C CA . GLY A 1 195 ? -14.341 9.514 24.226 1.00 72.25 195 GLY A CA 1
ATOM 1539 C C . GLY A 1 195 ? -15.212 9.504 22.959 1.00 72.25 195 GLY A C 1
ATOM 1540 O O . GLY A 1 195 ? -14.934 8.761 22.018 1.00 72.25 195 GLY A O 1
ATOM 1541 N N . LYS A 1 196 ? -16.208 10.396 22.869 1.00 80.56 196 LYS A N 1
ATOM 1542 C CA . LYS A 1 196 ? -17.018 10.615 21.657 1.00 80.56 196 LYS A CA 1
ATOM 1543 C C . LYS A 1 196 ? -16.167 11.002 20.437 1.00 80.56 196 LYS A C 1
ATOM 1545 O O . LYS A 1 196 ? -16.454 10.558 19.328 1.00 80.56 196 LYS A O 1
ATOM 1550 N N . HIS A 1 197 ? -15.107 11.787 20.631 1.00 82.38 197 HIS A N 1
ATOM 1551 C CA . HIS A 1 197 ? -14.226 12.228 19.551 1.00 82.38 197 HIS A CA 1
ATOM 1552 C C . HIS A 1 197 ? -13.372 11.086 19.003 1.00 82.38 197 HIS A C 1
ATOM 1554 O O . HIS A 1 197 ? -13.246 10.959 17.789 1.00 82.38 197 HIS A O 1
ATOM 1560 N N . ILE A 1 198 ? -12.835 10.231 19.875 1.00 85.69 198 ILE A N 1
ATOM 1561 C CA . ILE A 1 198 ? -12.074 9.038 19.471 1.00 85.69 198 ILE A CA 1
ATOM 1562 C C . ILE A 1 198 ? -12.965 8.105 18.655 1.00 85.69 198 ILE A C 1
ATOM 1564 O O . ILE A 1 198 ? -12.571 7.659 17.577 1.00 85.69 198 ILE A O 1
ATOM 1568 N N . GLN A 1 199 ? -14.202 7.886 19.109 1.00 88.69 199 GLN A N 1
ATOM 1569 C CA . GLN A 1 199 ? -15.166 7.089 18.362 1.00 88.69 199 GLN A CA 1
ATOM 1570 C C . GLN A 1 199 ? -15.397 7.664 16.957 1.00 88.69 199 GLN A C 1
ATOM 1572 O O . GLN A 1 199 ? -15.257 6.951 15.970 1.00 88.69 199 GLN A O 1
ATOM 1577 N N . GLN A 1 200 ? -15.716 8.955 16.852 1.00 88.38 200 GLN A N 1
ATOM 1578 C CA . GLN A 1 200 ? -16.096 9.574 15.580 1.00 88.38 200 GLN A CA 1
ATOM 1579 C C . GLN A 1 200 ? -14.928 9.776 14.608 1.00 88.38 200 GLN A C 1
ATOM 1581 O O . GLN A 1 200 ? -15.121 9.660 13.401 1.00 88.38 200 GLN A O 1
ATOM 1586 N N . LYS A 1 201 ? -13.738 10.122 15.110 1.00 88.25 201 LYS A N 1
ATOM 1587 C CA . LYS A 1 201 ? -12.596 10.533 14.278 1.00 88.25 201 LYS A CA 1
ATOM 1588 C C . LYS A 1 201 ? -11.577 9.425 14.032 1.00 88.25 201 LYS A C 1
ATOM 1590 O O . LYS A 1 201 ? -10.781 9.569 13.114 1.00 88.25 201 LYS A O 1
ATOM 1595 N N . ILE A 1 202 ? -11.593 8.352 14.824 1.00 90.00 202 ILE A N 1
ATOM 1596 C CA . ILE A 1 202 ? -10.615 7.261 14.723 1.00 90.00 202 ILE A CA 1
ATOM 1597 C C . ILE A 1 202 ? -11.322 5.920 14.523 1.00 90.00 202 ILE A C 1
ATOM 1599 O O . ILE A 1 202 ? -11.143 5.281 13.491 1.00 90.00 202 ILE A O 1
ATOM 1603 N N . LEU A 1 203 ? -12.157 5.499 15.477 1.00 92.38 203 LEU A N 1
ATOM 1604 C CA . LEU A 1 203 ? -12.671 4.123 15.502 1.00 92.38 203 LEU A CA 1
ATOM 1605 C C . LEU A 1 203 ? -13.743 3.859 14.441 1.00 92.38 203 LEU A C 1
ATOM 1607 O O . LEU A 1 203 ? -13.734 2.801 13.821 1.00 92.38 203 LEU A O 1
ATOM 1611 N N . THR A 1 204 ? -14.642 4.814 14.192 1.00 93.06 204 THR A N 1
ATOM 1612 C CA . THR A 1 204 ? -15.639 4.701 13.119 1.00 93.06 204 THR A CA 1
ATOM 1613 C C . THR A 1 204 ? -14.983 4.715 11.728 1.00 93.06 204 THR A C 1
ATOM 1615 O O . THR A 1 204 ? -15.311 3.839 10.929 1.00 93.06 204 THR A O 1
ATOM 1618 N N . PRO A 1 205 ? -14.041 5.629 11.407 1.00 93.56 205 PRO A N 1
ATOM 1619 C CA . PRO A 1 205 ? -13.260 5.540 10.171 1.00 93.56 205 PRO A CA 1
ATOM 1620 C C . PRO A 1 205 ? -12.469 4.235 10.030 1.00 93.56 205 PRO A C 1
ATOM 1622 O O . PRO A 1 205 ? -12.452 3.663 8.946 1.00 93.56 205 PRO A O 1
ATOM 1625 N N . LEU A 1 206 ? -11.866 3.731 11.114 1.00 94.81 206 LEU A N 1
ATOM 1626 C CA . LEU A 1 206 ? -11.169 2.444 11.099 1.00 94.81 206 LEU A CA 1
ATOM 1627 C C . LEU A 1 206 ? -12.119 1.280 10.786 1.00 94.81 206 LEU A C 1
ATOM 1629 O O . LEU A 1 206 ? -11.774 0.429 9.976 1.00 94.81 206 LEU A O 1
ATOM 1633 N N . ALA A 1 207 ? -13.306 1.242 11.397 1.00 95.50 207 ALA A N 1
ATOM 1634 C CA . ALA A 1 207 ? -14.296 0.199 11.126 1.00 95.50 207 ALA A CA 1
ATOM 1635 C C . ALA A 1 207 ? -14.698 0.182 9.642 1.00 95.50 207 ALA A C 1
ATOM 1637 O O . ALA A 1 207 ? -14.644 -0.865 9.007 1.00 95.50 207 ALA A O 1
ATOM 1638 N N . LYS A 1 208 ? -14.973 1.358 9.063 1.00 96.38 208 LYS A N 1
ATOM 1639 C CA . LYS A 1 208 ? -15.252 1.494 7.623 1.00 96.38 208 LYS A CA 1
ATOM 1640 C C . LYS A 1 208 ? -14.077 1.045 6.754 1.00 96.38 208 LYS A C 1
ATOM 1642 O O . LYS A 1 208 ? -14.279 0.416 5.726 1.00 96.38 208 LYS A O 1
ATOM 1647 N N . ALA A 1 209 ? -12.851 1.360 7.167 1.00 95.00 209 ALA A N 1
ATOM 1648 C CA . ALA A 1 209 ? -11.648 0.946 6.454 1.00 95.00 209 ALA A CA 1
ATOM 1649 C C . ALA A 1 209 ? -11.450 -0.579 6.467 1.00 95.00 209 ALA A C 1
ATOM 1651 O O . ALA A 1 209 ? -10.989 -1.135 5.476 1.00 95.00 209 ALA A O 1
ATOM 1652 N N . ILE A 1 210 ? -11.808 -1.249 7.568 1.00 96.12 210 ILE A N 1
ATOM 1653 C CA . ILE A 1 210 ? -11.802 -2.715 7.676 1.00 96.12 210 ILE A CA 1
ATOM 1654 C C . ILE A 1 210 ? -12.843 -3.328 6.730 1.00 96.12 210 ILE A C 1
ATOM 1656 O O . ILE A 1 210 ? -12.524 -4.271 6.013 1.00 96.12 210 ILE A O 1
ATOM 1660 N N . GLU A 1 211 ? -14.058 -2.776 6.695 1.00 95.81 211 GLU A N 1
ATOM 1661 C CA . GLU A 1 211 ? -15.121 -3.227 5.786 1.00 95.81 211 GLU A CA 1
ATOM 1662 C C . GLU A 1 211 ? -14.724 -3.046 4.311 1.00 95.81 211 GLU A C 1
ATOM 1664 O O . GLU A 1 211 ? -14.900 -3.956 3.505 1.00 95.81 211 GLU A O 1
ATOM 1669 N N . GLU A 1 212 ? -14.143 -1.895 3.952 1.00 95.00 212 GLU A N 1
ATOM 1670 C CA . GLU A 1 212 ? -13.652 -1.638 2.591 1.00 95.00 212 GLU A CA 1
ATOM 1671 C C . GLU A 1 212 ? -12.513 -2.593 2.210 1.00 95.00 212 GLU A C 1
ATOM 1673 O O . GLU A 1 212 ? -12.503 -3.125 1.099 1.00 95.00 212 GLU A O 1
ATOM 1678 N N . LEU A 1 213 ? -11.573 -2.836 3.132 1.00 93.44 213 LEU A N 1
ATOM 1679 C CA . LEU A 1 213 ? -10.472 -3.776 2.932 1.00 93.44 213 LEU A CA 1
ATOM 1680 C C . LEU A 1 213 ? -10.996 -5.168 2.563 1.00 93.44 213 LEU A C 1
ATOM 1682 O O . LEU A 1 213 ? -10.594 -5.726 1.540 1.00 93.44 213 LEU A O 1
ATOM 1686 N N . GLU A 1 214 ? -11.926 -5.692 3.355 1.00 94.19 214 GLU A N 1
ATOM 1687 C CA . GLU A 1 214 ? -12.549 -6.993 3.119 1.00 94.19 214 GLU A CA 1
ATOM 1688 C C . GLU A 1 214 ? -13.315 -7.022 1.795 1.00 94.19 214 GLU A C 1
ATOM 1690 O O . GLU A 1 214 ? -13.093 -7.914 0.978 1.00 94.19 214 GLU A O 1
ATOM 1695 N N . ALA A 1 215 ? -14.145 -6.014 1.525 1.00 92.31 215 ALA A N 1
ATOM 1696 C CA . ALA A 1 215 ? -14.960 -5.968 0.314 1.00 92.31 215 ALA A CA 1
ATOM 1697 C C . ALA A 1 215 ? -14.127 -5.920 -0.980 1.00 92.31 215 ALA A C 1
ATOM 1699 O O . ALA A 1 215 ? -14.519 -6.494 -1.994 1.00 92.31 215 ALA A O 1
ATOM 1700 N N . VAL A 1 216 ? -12.986 -5.222 -0.969 1.00 89.81 216 VAL A N 1
ATOM 1701 C CA . VAL A 1 216 ? -12.157 -5.022 -2.171 1.00 89.81 216 VAL A CA 1
ATOM 1702 C C . VAL A 1 216 ? -11.130 -6.136 -2.366 1.00 89.81 216 VAL A C 1
ATOM 1704 O O . VAL A 1 216 ? -10.774 -6.440 -3.505 1.00 89.81 216 VAL A O 1
ATOM 1707 N N . THR A 1 217 ? -10.621 -6.722 -1.281 1.00 87.69 217 THR A N 1
ATOM 1708 C CA . THR A 1 217 ? -9.447 -7.615 -1.333 1.00 87.69 217 THR A CA 1
ATOM 1709 C C . THR A 1 217 ? -9.719 -9.026 -0.818 1.00 87.69 217 THR A C 1
ATOM 1711 O O . THR A 1 217 ? -8.926 -9.935 -1.067 1.00 87.69 217 THR A O 1
ATOM 1714 N N . GLY A 1 218 ? -10.822 -9.221 -0.092 1.00 89.75 218 GLY A N 1
ATOM 1715 C CA . GLY A 1 218 ? -11.103 -10.440 0.658 1.00 89.75 218 GLY A CA 1
ATOM 1716 C C . GLY A 1 218 ? -10.277 -10.585 1.941 1.00 89.75 218 GLY A C 1
ATOM 1717 O O . GLY A 1 218 ? -10.454 -11.573 2.639 1.00 89.75 218 GLY A O 1
ATOM 1718 N N . ILE A 1 219 ? -9.380 -9.644 2.271 1.00 89.69 219 ILE A N 1
ATOM 1719 C CA . ILE A 1 219 ? -8.613 -9.697 3.521 1.00 89.69 219 ILE A CA 1
ATOM 1720 C C . ILE A 1 219 ? -9.556 -9.381 4.684 1.00 89.69 219 ILE A C 1
ATOM 1722 O O . ILE A 1 219 ? -10.039 -8.257 4.834 1.00 89.69 219 ILE A O 1
ATOM 1726 N N . VAL A 1 220 ? -9.785 -10.371 5.538 1.00 92.62 220 VAL A N 1
ATOM 1727 C CA . VAL A 1 220 ? -10.681 -10.279 6.686 1.00 92.62 220 VAL A CA 1
ATOM 1728 C C . VAL A 1 220 ? -9.876 -9.880 7.914 1.00 92.62 220 VAL A C 1
ATOM 1730 O O . VAL A 1 220 ? -9.123 -10.678 8.470 1.00 92.62 220 VAL A O 1
ATOM 1733 N N . VAL A 1 221 ? -10.073 -8.648 8.384 1.00 93.94 221 VAL A N 1
ATOM 1734 C CA . VAL A 1 221 ? -9.490 -8.156 9.641 1.00 93.94 221 VAL A CA 1
ATOM 1735 C C . VAL A 1 221 ? -10.586 -8.018 10.687 1.00 93.94 221 VAL A C 1
ATOM 1737 O O . VAL A 1 221 ? -11.642 -7.443 10.424 1.00 93.94 221 VAL A O 1
ATOM 1740 N N . ARG A 1 222 ? -10.348 -8.515 11.902 1.00 94.69 222 ARG A N 1
ATOM 1741 C CA . ARG A 1 222 ? -11.260 -8.337 13.038 1.00 94.69 222 ARG A CA 1
ATOM 1742 C C . ARG A 1 222 ? -10.513 -7.842 14.272 1.00 94.69 222 ARG A C 1
ATOM 1744 O O . ARG A 1 222 ? -9.422 -8.326 14.568 1.00 94.69 222 ARG A O 1
ATOM 1751 N N . PRO A 1 223 ? -11.082 -6.893 15.024 1.00 94.56 223 PRO A N 1
ATOM 1752 C CA . PRO A 1 223 ? -10.529 -6.502 16.308 1.00 94.56 223 PRO A CA 1
ATOM 1753 C C . PRO A 1 223 ? -10.794 -7.593 17.358 1.00 94.56 223 PRO A C 1
ATOM 1755 O O . PRO A 1 223 ? -11.834 -8.246 17.341 1.00 94.56 223 PRO A O 1
ATOM 1758 N N . SER A 1 224 ? -9.882 -7.765 18.314 1.00 93.62 224 SER A N 1
ATOM 1759 C CA . SER A 1 224 ? -10.025 -8.731 19.414 1.00 93.62 224 SER A CA 1
ATOM 1760 C C . SER A 1 224 ? -11.158 -8.384 20.385 1.00 93.62 224 SER A C 1
ATOM 1762 O O . SER A 1 224 ? -11.547 -9.213 21.201 1.00 93.62 224 SER A O 1
ATOM 1764 N N . GLN A 1 225 ? -11.649 -7.144 20.335 1.00 91.75 225 GLN A N 1
ATOM 1765 C CA . GLN A 1 225 ? -12.780 -6.628 21.102 1.00 91.75 225 GLN A CA 1
ATOM 1766 C C . GLN A 1 225 ? -13.563 -5.628 20.234 1.00 91.75 225 GLN A C 1
ATOM 1768 O O . GLN A 1 225 ? -12.968 -5.009 19.348 1.00 91.75 225 GLN A O 1
ATOM 1773 N N . PRO A 1 226 ? -14.871 -5.422 20.470 1.00 91.75 226 PRO A N 1
ATOM 1774 C CA . PRO A 1 226 ? -15.657 -4.449 19.715 1.00 91.75 226 PRO A CA 1
ATOM 1775 C C . PRO A 1 226 ? -15.042 -3.046 19.764 1.00 91.75 226 PRO A C 1
ATOM 1777 O O . PRO A 1 226 ? -14.713 -2.548 20.837 1.00 91.75 226 PRO A O 1
ATOM 1780 N N . LEU A 1 227 ? -14.932 -2.376 18.609 1.00 90.56 227 LEU A N 1
ATOM 1781 C CA . LEU A 1 227 ? -14.387 -1.011 18.559 1.00 90.56 227 LEU A CA 1
ATOM 1782 C C . LEU A 1 227 ? -15.312 0.015 19.225 1.00 90.56 227 LEU A C 1
ATOM 1784 O O . LEU A 1 227 ? -14.859 1.043 19.719 1.00 90.56 227 LEU A O 1
ATOM 1788 N N . LYS A 1 228 ? -16.622 -0.242 19.222 1.00 89.12 228 LYS A N 1
ATOM 1789 C CA . LYS A 1 228 ? -17.622 0.681 19.760 1.00 89.12 228 LYS A CA 1
ATOM 1790 C C . LYS A 1 228 ? -17.422 0.868 21.266 1.00 89.12 228 LYS A C 1
ATOM 1792 O O . LYS A 1 228 ? -17.527 -0.084 22.029 1.00 89.12 228 LYS A O 1
ATOM 1797 N N . GLY A 1 229 ? -17.207 2.113 21.686 1.00 83.81 229 GLY A N 1
ATOM 1798 C CA . GLY A 1 229 ? -17.087 2.474 23.103 1.00 83.81 229 GLY A CA 1
ATOM 1799 C C . GLY A 1 229 ? -15.687 2.303 23.699 1.00 83.81 229 GLY A C 1
ATOM 1800 O O . GLY A 1 229 ? -15.512 2.595 24.884 1.00 83.81 229 GLY A O 1
ATOM 1801 N N . LEU A 1 230 ? -14.688 1.899 22.903 1.00 87.50 230 LEU A N 1
ATOM 1802 C CA . LEU A 1 230 ? -13.296 1.868 23.355 1.00 87.50 230 LEU A CA 1
ATOM 1803 C C . LEU A 1 230 ? -12.804 3.273 23.723 1.00 87.50 230 LEU A C 1
ATOM 1805 O O . LEU A 1 230 ? -13.059 4.259 23.025 1.00 87.50 230 LEU A O 1
ATOM 1809 N N . ARG A 1 231 ? -12.052 3.353 24.822 1.00 84.19 231 ARG A N 1
ATOM 1810 C CA . ARG A 1 231 ? -11.366 4.569 25.281 1.00 84.19 231 ARG A CA 1
ATOM 1811 C C . ARG A 1 231 ? -9.876 4.475 24.955 1.00 84.19 231 ARG A C 1
ATOM 1813 O O . ARG A 1 231 ? -9.355 3.376 24.789 1.00 84.19 231 ARG A O 1
ATOM 1820 N N . THR A 1 232 ? -9.159 5.604 24.934 1.00 83.62 232 THR A N 1
ATOM 1821 C CA . THR A 1 232 ? -7.723 5.623 24.581 1.00 83.62 232 THR A CA 1
ATOM 1822 C C . THR A 1 232 ? -6.890 4.654 25.412 1.00 83.62 232 THR A C 1
ATOM 1824 O O . THR A 1 232 ? -6.069 3.928 24.864 1.00 83.62 232 THR A O 1
ATOM 1827 N N . LYS A 1 233 ? -7.144 4.596 26.726 1.00 85.00 233 LYS A N 1
ATOM 1828 C CA . LYS A 1 233 ? -6.423 3.724 27.668 1.00 85.00 233 LYS A CA 1
ATOM 1829 C C . LYS A 1 233 ? -6.543 2.226 27.359 1.00 85.00 233 LYS A C 1
ATOM 1831 O O . LYS A 1 233 ? -5.742 1.440 27.852 1.00 85.00 233 LYS A O 1
ATOM 1836 N N . ASP A 1 234 ? -7.552 1.837 26.583 1.00 87.50 234 ASP A N 1
ATOM 1837 C CA . ASP A 1 234 ? -7.833 0.443 26.253 1.00 87.50 234 ASP A CA 1
ATOM 1838 C C . ASP A 1 234 ? -7.289 0.066 24.862 1.00 87.50 234 ASP A C 1
ATOM 1840 O O . ASP A 1 234 ? -7.183 -1.117 24.550 1.00 87.50 234 ASP A O 1
ATOM 1844 N N . LEU A 1 235 ? -6.856 1.039 24.043 1.00 87.69 235 LEU A N 1
ATOM 1845 C CA . LEU A 1 235 ? -6.326 0.791 22.693 1.00 87.69 235 LEU A CA 1
ATOM 1846 C C . LEU A 1 235 ? -5.063 -0.080 22.695 1.00 87.69 235 LEU A C 1
ATOM 1848 O O . LEU A 1 235 ? -4.865 -0.866 21.770 1.00 87.69 235 LEU A O 1
ATOM 1852 N N . SER A 1 236 ? -4.223 0.033 23.726 1.00 88.94 236 SER A N 1
ATOM 1853 C CA . SER A 1 236 ? -3.008 -0.779 23.884 1.00 88.94 236 SER A CA 1
ATOM 1854 C C . SER A 1 236 ? -3.305 -2.258 24.158 1.00 88.94 236 SER A C 1
ATOM 1856 O O . SER A 1 236 ? -2.450 -3.112 23.931 1.00 88.94 236 SER A O 1
ATOM 1858 N N . LYS A 1 237 ? -4.522 -2.572 24.622 1.00 91.00 237 LYS A N 1
ATOM 1859 C CA . LYS A 1 237 ? -4.968 -3.928 24.976 1.00 91.00 237 LYS A CA 1
ATOM 1860 C C . LYS A 1 237 ? -5.662 -4.649 23.821 1.00 91.00 237 LYS A C 1
ATOM 1862 O O . LYS A 1 237 ? -5.860 -5.861 23.889 1.00 91.00 237 LYS A O 1
ATOM 1867 N N . VAL A 1 238 ? -6.044 -3.921 22.773 1.00 92.56 238 VAL A N 1
ATOM 1868 C CA . VAL A 1 238 ? -6.768 -4.464 21.620 1.00 92.56 238 VAL A CA 1
ATOM 1869 C C . VAL A 1 238 ? -5.791 -4.796 20.502 1.00 92.56 238 VAL A C 1
ATOM 1871 O O . VAL A 1 238 ? -4.843 -4.055 20.231 1.00 92.56 238 VAL A O 1
ATOM 1874 N N . THR A 1 239 ? -6.044 -5.905 19.813 1.00 93.06 239 THR A N 1
ATOM 1875 C CA . THR A 1 239 ? -5.330 -6.249 18.584 1.00 93.06 239 THR A CA 1
ATOM 1876 C C . THR A 1 239 ? -6.275 -6.326 17.401 1.00 93.06 239 THR A C 1
ATOM 1878 O O . THR A 1 239 ? -7.445 -6.657 17.555 1.00 93.06 239 THR A O 1
ATOM 1881 N N . LEU A 1 240 ? -5.765 -6.002 16.220 1.00 93.56 240 LEU A N 1
ATOM 1882 C CA . LEU A 1 240 ? -6.377 -6.320 14.941 1.00 93.56 240 LEU A CA 1
ATOM 1883 C C . LEU A 1 240 ? -5.782 -7.643 14.469 1.00 93.56 240 LEU A C 1
ATOM 1885 O O . LEU A 1 240 ? -4.560 -7.773 14.380 1.00 93.56 240 LEU A O 1
ATOM 1889 N N . ASN A 1 241 ? -6.647 -8.614 14.218 1.00 92.19 241 ASN A N 1
ATOM 1890 C CA . ASN A 1 241 ? -6.276 -9.955 13.806 1.00 92.19 241 ASN A CA 1
ATOM 1891 C C . ASN A 1 241 ? -6.712 -10.154 12.353 1.00 92.19 241 ASN A C 1
ATOM 1893 O O . ASN A 1 241 ? -7.876 -9.912 12.030 1.00 92.19 241 ASN A O 1
ATOM 1897 N N . VAL A 1 242 ? -5.797 -10.589 11.496 1.00 90.38 242 VAL A N 1
ATOM 1898 C CA . VAL A 1 242 ? -6.119 -11.064 10.152 1.00 90.38 242 VAL A CA 1
ATOM 1899 C C . VAL A 1 242 ? -6.613 -12.500 10.286 1.00 90.38 242 VAL A C 1
ATOM 1901 O O . VAL A 1 242 ? -5.921 -13.349 10.835 1.00 90.38 242 VAL A O 1
ATOM 1904 N N . ILE A 1 243 ? -7.850 -12.751 9.879 1.00 89.25 243 ILE A N 1
ATOM 1905 C CA . ILE A 1 243 ? -8.493 -14.069 9.983 1.00 89.25 243 ILE A CA 1
ATOM 1906 C C . ILE A 1 243 ? -8.431 -14.794 8.644 1.00 89.25 243 ILE A C 1
ATOM 1908 O O . ILE A 1 243 ? -8.273 -16.010 8.606 1.00 89.25 243 ILE A O 1
ATOM 1912 N N . ASP A 1 244 ? -8.537 -14.037 7.558 1.00 87.06 244 ASP A N 1
ATOM 1913 C CA . ASP A 1 244 ? -8.442 -14.538 6.199 1.00 87.06 244 ASP A CA 1
ATOM 1914 C C . ASP A 1 244 ? -7.640 -13.538 5.369 1.00 87.06 244 ASP A C 1
ATOM 1916 O O . ASP A 1 244 ? -7.765 -12.321 5.527 1.00 87.06 244 ASP A O 1
ATOM 1920 N N . TRP A 1 245 ? -6.799 -14.067 4.498 1.00 83.25 245 TRP A N 1
ATOM 1921 C CA . TRP A 1 245 ? -5.951 -13.302 3.600 1.00 83.25 245 TRP A CA 1
ATOM 1922 C C . TRP A 1 245 ? -6.587 -13.124 2.218 1.00 83.25 245 TRP A C 1
ATOM 1924 O O . TRP A 1 245 ? -6.068 -12.367 1.396 1.00 83.25 245 TRP A O 1
ATOM 1934 N N . GLY A 1 246 ? -7.742 -13.748 1.975 1.00 83.38 246 GLY A N 1
ATOM 1935 C CA . GLY A 1 246 ? -8.531 -13.558 0.770 1.00 83.38 246 GLY A CA 1
ATOM 1936 C C . GLY A 1 246 ? -7.724 -13.870 -0.485 1.00 83.38 246 GLY A C 1
ATOM 1937 O O . GLY A 1 246 ? -7.246 -14.983 -0.678 1.00 83.38 246 GLY A O 1
ATOM 1938 N N . GLN A 1 247 ? -7.563 -12.867 -1.351 1.00 69.25 247 GLN A N 1
ATOM 1939 C CA . GLN A 1 247 ? -6.833 -13.008 -2.617 1.00 69.25 247 GLN A CA 1
ATOM 1940 C C . GLN A 1 247 ? -5.301 -12.967 -2.467 1.00 69.25 247 GLN A C 1
ATOM 1942 O O . GLN A 1 247 ? -4.586 -13.115 -3.457 1.00 69.25 247 GLN A O 1
ATOM 1947 N N . VAL A 1 248 ? -4.783 -12.720 -1.261 1.00 69.00 248 VAL A N 1
ATOM 1948 C CA . VAL A 1 248 ? -3.343 -12.681 -0.983 1.00 69.00 248 VAL A CA 1
ATOM 1949 C C . VAL A 1 248 ? -2.839 -14.110 -0.810 1.00 69.00 248 VAL A C 1
ATOM 1951 O O . VAL A 1 248 ? -3.154 -14.771 0.179 1.00 69.00 248 VAL A O 1
ATOM 1954 N N . ASP A 1 249 ? -2.008 -14.578 -1.743 1.00 66.81 249 ASP A N 1
ATOM 1955 C CA . ASP A 1 249 ? -1.373 -15.891 -1.622 1.00 66.81 249 ASP A CA 1
ATOM 1956 C C . ASP A 1 249 ? -0.265 -15.866 -0.551 1.00 66.81 249 ASP A C 1
ATOM 1958 O O . ASP A 1 249 ? 0.920 -15.640 -0.814 1.00 66.81 249 ASP A O 1
ATOM 1962 N N . ILE A 1 250 ? -0.645 -16.132 0.701 1.00 61.19 250 ILE A N 1
ATOM 1963 C CA . ILE A 1 250 ? 0.310 -16.323 1.801 1.00 61.19 250 ILE A CA 1
ATOM 1964 C C . ILE A 1 250 ? 1.235 -17.517 1.567 1.00 61.19 250 ILE A C 1
ATOM 1966 O O . ILE A 1 250 ? 2.363 -17.541 2.082 1.00 61.19 250 ILE A O 1
ATOM 1970 N N . ALA A 1 251 ? 0.808 -18.517 0.793 1.00 55.91 251 ALA A N 1
ATOM 1971 C CA . ALA A 1 251 ? 1.694 -19.608 0.435 1.00 55.91 251 ALA A CA 1
ATOM 1972 C C . ALA A 1 251 ? 2.853 -19.083 -0.420 1.00 55.91 251 ALA A C 1
ATOM 1974 O O . ALA A 1 251 ? 3.968 -19.548 -0.227 1.00 55.91 251 ALA A O 1
ATOM 1975 N N . GLU A 1 252 ? 2.676 -18.066 -1.264 1.00 60.94 252 GLU A N 1
ATOM 1976 C CA . GLU A 1 252 ? 3.780 -17.415 -1.985 1.00 60.94 252 GLU A CA 1
ATOM 1977 C C . GLU A 1 252 ? 4.768 -16.718 -1.028 1.00 60.94 252 GLU A C 1
ATOM 1979 O O . GLU A 1 252 ? 5.987 -16.932 -1.114 1.00 60.94 252 GLU A O 1
ATOM 1984 N N . LEU A 1 253 ? 4.243 -15.984 -0.040 1.00 58.25 253 LEU A N 1
ATOM 1985 C CA . LEU A 1 253 ? 5.021 -15.358 1.039 1.00 58.25 253 LEU A CA 1
ATOM 1986 C C . LEU A 1 253 ? 5.842 -16.381 1.844 1.00 58.25 253 LEU A C 1
ATOM 1988 O O . LEU A 1 253 ? 7.021 -16.172 2.142 1.00 58.25 253 LEU A O 1
ATOM 1992 N N . THR A 1 254 ? 5.249 -17.534 2.153 1.00 51.28 254 THR A N 1
ATOM 1993 C CA . THR A 1 254 ? 5.858 -18.591 2.981 1.00 51.28 254 THR A CA 1
ATOM 1994 C C . THR A 1 254 ? 6.609 -19.670 2.178 1.00 51.28 254 THR A C 1
ATOM 1996 O O . THR A 1 254 ? 7.448 -20.396 2.721 1.00 51.28 254 THR A O 1
ATOM 1999 N N . ARG A 1 255 ? 6.418 -19.779 0.860 1.00 49.75 255 ARG A N 1
ATOM 2000 C CA . ARG A 1 255 ? 7.174 -20.696 -0.019 1.00 49.75 255 ARG A CA 1
ATOM 2001 C C . ARG A 1 255 ? 8.613 -20.219 -0.187 1.00 49.75 255 ARG A C 1
ATOM 2003 O O . ARG A 1 255 ? 9.525 -21.050 -0.232 1.00 49.75 255 ARG A O 1
ATOM 2010 N N . LYS A 1 256 ? 8.842 -18.900 -0.159 1.00 48.94 256 LYS A N 1
ATOM 2011 C CA . LYS A 1 256 ? 10.188 -18.318 -0.008 1.00 48.94 256 LYS A CA 1
ATOM 2012 C C . LYS A 1 256 ? 10.823 -18.678 1.350 1.00 48.94 256 LYS A C 1
ATOM 2014 O O . LYS A 1 256 ? 12.007 -19.009 1.365 1.00 48.94 256 LYS A O 1
ATOM 2019 N N . LYS A 1 257 ? 10.048 -18.769 2.449 1.00 49.16 257 LYS A N 1
ATOM 2020 C CA . LYS A 1 257 ? 10.506 -19.314 3.758 1.00 49.16 257 LYS A CA 1
ATOM 2021 C C . LYS A 1 257 ? 11.002 -20.765 3.635 1.00 49.16 257 LYS A C 1
ATOM 2023 O O . LYS A 1 257 ? 12.070 -21.083 4.149 1.00 49.16 257 LYS A O 1
ATOM 2028 N N . ARG A 1 258 ? 10.303 -21.640 2.895 1.00 44.44 258 ARG A N 1
ATOM 2029 C CA . ARG A 1 258 ? 10.715 -23.053 2.706 1.00 44.44 258 ARG A CA 1
ATOM 2030 C C . ARG A 1 258 ? 11.961 -23.230 1.829 1.00 44.44 258 ARG A C 1
ATOM 2032 O O . ARG A 1 258 ? 12.799 -24.069 2.146 1.00 44.44 258 ARG A O 1
ATOM 2039 N N . LYS A 1 259 ? 12.115 -22.453 0.748 1.00 50.91 259 LYS A N 1
ATOM 2040 C CA . LYS A 1 259 ? 13.339 -22.495 -0.082 1.00 50.91 259 LYS A CA 1
ATOM 2041 C C . LYS A 1 259 ? 14.584 -22.034 0.695 1.00 50.91 259 LYS A C 1
ATOM 2043 O O . LYS A 1 259 ? 15.643 -22.623 0.514 1.00 50.91 259 LYS A O 1
ATOM 2048 N N . ARG A 1 260 ? 14.447 -21.044 1.586 1.00 50.03 260 ARG A N 1
ATOM 2049 C CA . ARG A 1 260 ? 15.533 -20.553 2.459 1.00 50.03 260 ARG A CA 1
ATOM 2050 C C . ARG A 1 260 ? 15.966 -21.566 3.510 1.00 50.03 260 ARG A C 1
ATOM 2052 O O . ARG A 1 260 ? 17.154 -21.825 3.632 1.00 50.03 260 ARG A O 1
ATOM 2059 N N . LEU A 1 261 ? 15.010 -22.192 4.201 1.00 49.22 261 LEU A N 1
ATOM 2060 C CA . LEU A 1 261 ? 15.311 -23.264 5.158 1.00 49.22 261 LEU A CA 1
ATOM 2061 C C . LEU A 1 261 ? 16.063 -24.418 4.493 1.00 49.22 261 LEU A C 1
ATOM 2063 O O . LEU A 1 261 ? 16.972 -24.972 5.090 1.00 49.22 261 LEU A O 1
ATOM 2067 N N . ARG A 1 262 ? 15.728 -24.748 3.238 1.00 49.69 262 ARG A N 1
ATOM 2068 C CA . ARG A 1 262 ? 16.469 -25.761 2.480 1.00 49.69 262 ARG A CA 1
ATOM 2069 C C . ARG A 1 262 ? 17.896 -25.324 2.160 1.00 49.69 262 ARG A C 1
ATOM 2071 O O . ARG A 1 262 ? 18.779 -26.131 2.373 1.00 49.69 262 ARG A O 1
ATOM 2078 N N . LYS A 1 263 ? 18.132 -24.081 1.718 1.00 50.66 263 LYS A N 1
ATOM 2079 C CA . LYS A 1 263 ? 19.490 -23.554 1.465 1.00 50.66 263 LYS A CA 1
ATOM 2080 C C . LYS A 1 263 ? 20.355 -23.505 2.731 1.00 50.66 263 LYS A C 1
ATOM 2082 O O . LYS A 1 263 ? 21.498 -23.927 2.676 1.00 50.66 263 LYS A O 1
ATOM 2087 N N . ASN A 1 264 ? 19.805 -23.054 3.859 1.00 48.66 264 ASN A N 1
ATOM 2088 C CA . ASN A 1 264 ? 20.551 -22.964 5.123 1.00 48.66 264 ASN A CA 1
ATOM 2089 C C . ASN A 1 264 ? 20.748 -24.327 5.810 1.00 48.66 264 ASN A C 1
ATOM 2091 O O . ASN A 1 264 ? 21.632 -24.458 6.649 1.00 48.66 264 ASN A O 1
ATOM 2095 N N . ASN A 1 265 ? 19.936 -25.331 5.458 1.00 40.72 265 ASN A N 1
ATOM 2096 C CA . ASN A 1 265 ? 20.105 -26.713 5.911 1.00 40.72 265 ASN A CA 1
ATOM 2097 C C . ASN A 1 265 ? 20.934 -27.573 4.945 1.00 40.72 265 ASN A C 1
ATOM 2099 O O . ASN A 1 265 ? 21.155 -28.740 5.255 1.00 40.72 265 ASN A O 1
ATOM 2103 N N . VAL A 1 266 ? 21.417 -27.034 3.817 1.00 41.31 266 VAL A N 1
ATOM 2104 C CA . VAL A 1 266 ? 22.547 -27.654 3.112 1.00 41.31 266 VAL A CA 1
ATOM 2105 C C . VAL A 1 266 ? 23.801 -27.255 3.885 1.00 41.31 266 VAL A C 1
ATOM 2107 O O . VAL A 1 266 ? 24.489 -26.299 3.539 1.00 41.31 266 VAL A O 1
ATOM 2110 N N . ARG A 1 267 ? 24.040 -27.945 5.004 1.00 37.44 267 ARG A N 1
ATOM 2111 C CA . ARG A 1 267 ? 25.405 -28.098 5.498 1.00 37.44 267 ARG A CA 1
ATOM 2112 C C . ARG A 1 267 ? 26.139 -28.935 4.459 1.00 37.44 267 ARG A C 1
ATOM 2114 O O . ARG A 1 267 ? 25.595 -29.931 3.991 1.00 37.44 267 ARG A O 1
ATOM 2121 N N . GLU A 1 268 ? 27.303 -28.438 4.071 1.00 34.91 268 GLU A N 1
ATOM 2122 C CA . GLU A 1 268 ? 28.315 -29.172 3.323 1.00 34.91 268 GLU A CA 1
ATOM 2123 C C . GLU A 1 268 ? 28.546 -30.523 4.015 1.00 34.91 268 GLU A C 1
ATOM 2125 O O . GLU A 1 268 ? 28.915 -30.548 5.193 1.00 34.91 268 GLU A O 1
ATOM 2130 N N . ASP A 1 269 ? 28.256 -31.605 3.292 1.00 33.88 269 ASP A N 1
ATOM 2131 C CA . ASP A 1 269 ? 28.921 -32.898 3.467 1.00 33.88 269 ASP A CA 1
ATOM 2132 C C . ASP A 1 269 ? 30.151 -32.915 2.547 1.00 33.88 269 ASP A C 1
ATOM 2134 O O . ASP A 1 269 ? 30.016 -32.444 1.387 1.00 33.88 269 ASP A O 1
#

Sequence (269 aa):
MAFYTANKSGVQYAIPVEAEPDKMVINETFSKVQHLLIASWYSQPDRTSNFRIQLTFKEISEALGYSRSQATALRKQLRTLTVTLVRCTFVNSNKDGIDAVNLFAAGNYSKGKLTMWLTPNMAERLLSEESSTEYFPLSLLKLKGTAYYLALKVMHNANINARWHADRVDRLGLENTLKALPTLPDPVTMSAKNGKHIQQKILTPLAKAIEELEAVTGIVVRPSQPLKGLRTKDLSKVTLNVIDWGQVDIAELTRKKRKRLRKNNVRED

Foldseek 3Di:
DDFDFDDDDQWTWGADDPDDPPFPPPPLLLVLVVVVQLVQLVPDPCSLPAQKGKDFLVRSCVLLVHDPVRSVVVVVCVQVSQVRLCPTWIWGDDPVDIDIDRQFPHWDAPPRMIMTGGDPVNSCVCVDLQNVLQDDDSLLSNADAQLSQLVVVLSVLLSVCLNVVNPQSFKAQQLVSQCSRSSAPNLVVCLVPDPVCCVVGPLVVNVVSQVSNCVRFVFHKDKPDDSPPDHSVCSRVIMIGGPDRHNDPVCVSCVSVVVVVVVVPPDDD

Secondary structure (DSSP, 8-state):
-------SSS---B----S-TT-----HHHHHHHHHHHHHHHT-TTTTT--EEEEEHHHHHHHTT--HHHHHHHHHHHHHHHHHHHHPEEEEEETTEEEEEESEEEEEEETTEEEEEE-HHHHHHHHSTTTTT----GGGGG--HHHHHHHHHHHHHHHHHHHTT-S-TTEEEHHHHHHT-TTS--TTGGGGS-HHHHIIIIIHHHHHHHHHHHHHH--EEEESS-STT--GGGGGG-EEEEEE-TTS-HHHHHHHHHHHHHHHT----

pLDDT: mean 75.0, std 19.72, range [20.72, 96.38]

Organism: Lactobacillus delbrueckii subsp. lactis (NCBI:txid29397)

Radius of gyration: 19.62 Å; chains: 1; bounding box: 46×55×52 Å